Protein AF-W9YZW8-F1 (afdb_monomer)

Structure (mmCIF, N/CA/C/O backbone):
data_AF-W9YZW8-F1
#
_entry.id   AF-W9YZW8-F1
#
loop_
_atom_site.group_PDB
_atom_site.id
_atom_site.type_symbol
_atom_site.label_atom_id
_atom_site.label_alt_id
_atom_site.label_comp_id
_atom_site.label_asym_id
_atom_site.label_entity_id
_atom_site.label_seq_id
_atom_site.pdbx_PDB_ins_code
_atom_site.Cartn_x
_atom_site.Cartn_y
_atom_site.Cartn_z
_atom_site.occupancy
_atom_site.B_iso_or_equiv
_atom_site.auth_seq_id
_atom_site.auth_comp_id
_atom_site.auth_asym_id
_atom_site.auth_atom_id
_atom_site.pdbx_PDB_model_num
ATOM 1 N N . MET A 1 1 ? 5.882 -28.657 42.842 1.00 44.97 1 MET A N 1
ATOM 2 C CA . MET A 1 1 ? 5.055 -27.786 41.984 1.00 44.97 1 MET A CA 1
ATOM 3 C C . MET A 1 1 ? 4.945 -26.444 42.676 1.00 44.97 1 MET A C 1
ATOM 5 O O . MET A 1 1 ? 4.352 -26.379 43.743 1.00 44.97 1 MET A O 1
ATOM 9 N N . THR A 1 2 ? 5.587 -25.412 42.146 1.00 52.94 2 THR A N 1
ATOM 10 C CA . THR A 1 2 ? 5.406 -24.034 42.610 1.00 52.94 2 THR A CA 1
ATOM 11 C C . THR A 1 2 ? 4.140 -23.505 41.950 1.00 52.94 2 THR A C 1
ATOM 13 O O . THR A 1 2 ? 4.066 -23.429 40.727 1.00 52.94 2 THR A O 1
ATOM 16 N N . LYS A 1 3 ? 3.106 -23.245 42.749 1.00 60.94 3 LYS A N 1
ATOM 17 C CA . LYS A 1 3 ? 1.848 -22.669 42.274 1.00 60.94 3 LYS A CA 1
ATOM 18 C C . LYS A 1 3 ? 2.036 -21.155 42.214 1.00 60.94 3 LYS A C 1
ATOM 20 O O . LYS A 1 3 ? 2.291 -20.540 43.244 1.00 60.94 3 LYS A O 1
ATOM 25 N N . SER A 1 4 ? 1.946 -20.579 41.023 1.00 63.50 4 SER A N 1
ATOM 26 C CA . SER A 1 4 ? 1.883 -19.128 40.842 1.00 63.50 4 SER A CA 1
ATOM 27 C C . SER A 1 4 ? 0.425 -18.747 40.627 1.00 63.50 4 SER A C 1
ATOM 29 O O . SER A 1 4 ? -0.224 -19.272 39.725 1.00 63.50 4 SER A O 1
ATOM 31 N N . GLU A 1 5 ? -0.099 -17.876 41.483 1.00 75.12 5 GLU A N 1
ATOM 32 C CA . GLU A 1 5 ? -1.472 -17.381 41.408 1.00 75.12 5 GLU A CA 1
ATOM 33 C C . GLU A 1 5 ? -1.459 -15.913 40.980 1.00 75.12 5 GLU A C 1
ATOM 35 O O . GLU A 1 5 ? -0.705 -15.108 41.523 1.00 75.12 5 GLU A O 1
ATOM 40 N N . MET A 1 6 ? -2.297 -15.570 40.001 1.00 70.31 6 MET A N 1
ATOM 41 C CA . MET A 1 6 ? -2.543 -14.196 39.573 1.00 70.31 6 MET A CA 1
ATOM 42 C C . MET A 1 6 ? -4.003 -13.867 39.872 1.00 70.31 6 MET A C 1
ATOM 44 O O . MET A 1 6 ? -4.902 -14.571 39.411 1.00 70.31 6 MET A O 1
ATOM 48 N N . LYS A 1 7 ? -4.232 -12.804 40.646 1.00 77.31 7 LYS A N 1
ATOM 49 C CA . LYS A 1 7 ? -5.567 -12.300 40.975 1.00 77.31 7 LYS A CA 1
ATOM 50 C C . LYS A 1 7 ? -5.808 -11.004 40.210 1.00 77.31 7 LYS A C 1
ATOM 52 O O . LYS A 1 7 ? -4.957 -10.121 40.225 1.00 77.31 7 LYS A O 1
ATOM 57 N N . ILE A 1 8 ? -6.963 -10.906 39.562 1.00 73.06 8 ILE A N 1
ATOM 58 C CA . ILE A 1 8 ? -7.381 -9.731 38.798 1.00 73.06 8 ILE A CA 1
ATOM 59 C C . ILE A 1 8 ? -8.749 -9.308 39.318 1.00 73.06 8 ILE A C 1
ATOM 61 O O . ILE A 1 8 ? -9.633 -10.146 39.491 1.00 73.06 8 ILE A O 1
ATOM 65 N N . GLU A 1 9 ? -8.902 -8.017 39.585 1.00 78.00 9 GLU A N 1
ATOM 66 C CA . GLU A 1 9 ? -10.137 -7.406 40.060 1.00 78.00 9 GLU A CA 1
ATOM 67 C C . GLU A 1 9 ? -10.531 -6.295 39.086 1.00 78.00 9 GLU A C 1
ATOM 69 O O . GLU A 1 9 ? -9.707 -5.447 38.745 1.00 78.00 9 GLU A O 1
ATOM 74 N N . ILE A 1 10 ? -11.769 -6.340 38.595 1.00 72.75 10 ILE A N 1
ATOM 75 C CA . ILE A 1 10 ? -12.301 -5.370 37.636 1.00 72.75 10 ILE A CA 1
ATOM 76 C C . ILE A 1 10 ? -13.437 -4.628 38.330 1.00 72.75 10 ILE A C 1
ATOM 78 O O . ILE A 1 10 ? -14.458 -5.228 38.666 1.00 72.75 10 ILE A O 1
ATOM 82 N N . VAL A 1 11 ? -13.252 -3.327 38.540 1.00 75.94 11 VAL A N 1
ATOM 83 C CA . VAL A 1 11 ? -14.289 -2.438 39.073 1.00 75.94 11 VAL A CA 1
ATOM 84 C C . VAL A 1 11 ? -15.051 -1.841 37.894 1.00 75.94 11 VAL A C 1
ATOM 86 O O . VAL A 1 11 ? -14.442 -1.329 36.957 1.00 75.94 11 VAL A O 1
ATOM 89 N N . GLN A 1 12 ? -16.379 -1.940 37.921 1.00 69.81 12 GLN A N 1
ATOM 90 C CA . GLN A 1 12 ? -17.261 -1.358 36.911 1.00 69.81 12 GLN A CA 1
ATOM 91 C C . GLN A 1 12 ? -18.173 -0.327 37.569 1.00 69.81 12 GLN A C 1
ATOM 93 O O . GLN A 1 12 ? -18.863 -0.649 38.536 1.00 69.81 12 GLN A O 1
ATOM 98 N N . ASP A 1 13 ? -18.207 0.883 37.017 1.00 68.38 13 ASP A N 1
ATOM 99 C CA . ASP A 1 13 ? -19.156 1.917 37.424 1.00 68.38 13 ASP A CA 1
ATOM 100 C C . ASP A 1 13 ? -20.495 1.708 36.691 1.00 68.38 13 ASP A C 1
ATOM 102 O O . ASP A 1 13 ? -20.546 1.725 35.460 1.00 68.38 13 ASP A O 1
ATOM 106 N N . GLY A 1 14 ? -21.595 1.509 37.431 1.00 64.19 14 GLY A N 1
ATOM 107 C CA . GLY A 1 14 ? -22.962 1.434 36.882 1.00 64.19 14 GLY A CA 1
ATOM 108 C C . GLY A 1 14 ? -23.752 0.149 37.191 1.00 64.19 14 GLY A C 1
ATOM 109 O O . GLY A 1 14 ? -23.320 -0.708 37.953 1.00 64.19 14 GLY A O 1
ATOM 110 N N . VAL A 1 15 ? -24.960 0.043 36.612 1.00 57.47 15 VAL A N 1
ATOM 111 C CA . VAL A 1 15 ? -25.999 -0.974 36.927 1.00 57.47 15 VAL A CA 1
ATOM 112 C C . VAL A 1 15 ? -25.828 -2.295 36.150 1.00 57.47 15 VAL A C 1
ATOM 114 O O . VAL A 1 15 ? -26.479 -3.291 36.459 1.00 57.47 15 VAL A O 1
ATOM 117 N N . ALA A 1 16 ? -24.944 -2.351 35.152 1.00 59.75 16 ALA A N 1
ATOM 118 C CA . ALA A 1 16 ? -24.756 -3.549 34.337 1.00 59.75 16 ALA A CA 1
ATOM 119 C C . ALA A 1 16 ? -23.503 -4.325 34.767 1.00 59.75 16 ALA A C 1
ATOM 121 O O . ALA A 1 16 ? -22.381 -3.909 34.490 1.00 59.75 16 ALA A O 1
ATOM 122 N N . HIS A 1 17 ? -23.705 -5.489 35.392 1.00 64.50 17 HIS A N 1
ATOM 123 C CA . HIS A 1 17 ? -22.665 -6.498 35.607 1.00 64.50 17 HIS A CA 1
ATOM 124 C C . HIS A 1 17 ? -22.260 -7.111 34.262 1.00 64.50 17 HIS A C 1
ATOM 126 O O . HIS A 1 17 ? -22.741 -8.177 33.870 1.00 64.50 17 HIS A O 1
ATOM 132 N N . ALA A 1 18 ? -21.428 -6.406 33.502 1.00 70.62 18 ALA A N 1
ATOM 133 C CA . ALA A 1 18 ? -21.016 -6.880 32.196 1.00 70.62 18 ALA A CA 1
ATOM 134 C C . ALA A 1 18 ? -20.028 -8.041 32.375 1.00 70.62 18 ALA A C 1
ATOM 136 O O . ALA A 1 18 ? -19.022 -7.924 33.076 1.00 70.62 18 ALA A O 1
ATOM 137 N N . LYS A 1 19 ? -20.338 -9.191 31.771 1.00 73.44 19 LYS A N 1
ATOM 138 C CA . LYS A 1 19 ? -19.534 -10.406 31.913 1.00 73.44 19 LYS A CA 1
ATOM 139 C C . LYS A 1 19 ? -18.281 -10.299 31.046 1.00 73.44 19 LYS A C 1
ATOM 141 O O . LYS A 1 19 ? -18.372 -10.374 29.825 1.00 73.44 19 LYS A O 1
ATOM 146 N N . TRP A 1 20 ? -17.127 -10.148 31.686 1.00 77.88 20 TRP A N 1
ATOM 147 C CA . TRP A 1 20 ? -15.826 -10.209 31.023 1.00 77.88 20 TRP A CA 1
ATOM 148 C C . TRP A 1 20 ? -15.462 -11.651 30.674 1.00 77.88 20 TRP A C 1
ATOM 150 O O . TRP A 1 20 ? -15.689 -12.570 31.469 1.00 77.88 20 TRP A O 1
ATOM 160 N N . GLY A 1 21 ? -14.885 -11.842 29.490 1.00 79.88 21 GLY A N 1
ATOM 161 C CA . GLY A 1 21 ? -14.238 -13.089 29.101 1.00 79.88 21 GLY A CA 1
ATOM 162 C C . GLY A 1 21 ? -12.786 -13.096 29.572 1.00 79.88 21 GLY A C 1
ATOM 163 O O . GLY A 1 21 ? -12.078 -12.101 29.428 1.00 79.88 21 GLY A O 1
ATOM 164 N N . MET A 1 22 ? -12.332 -14.214 30.136 1.00 82.56 22 MET A N 1
ATOM 165 C CA . MET A 1 22 ? -10.926 -14.420 30.482 1.00 82.56 22 MET A CA 1
ATOM 166 C C . MET A 1 22 ? -10.500 -15.795 29.984 1.00 82.56 22 MET A C 1
ATOM 168 O O . MET A 1 22 ? -11.009 -16.815 30.454 1.00 82.56 22 MET A O 1
ATOM 172 N N . THR A 1 23 ? -9.554 -15.815 29.051 1.00 85.12 23 THR A N 1
ATOM 173 C CA . THR A 1 23 ? -9.086 -17.047 28.411 1.00 85.12 23 THR A CA 1
ATOM 174 C C . THR A 1 23 ? -7.575 -17.157 28.556 1.00 85.12 23 THR A C 1
ATOM 176 O O . THR A 1 23 ? -6.842 -16.193 28.347 1.00 85.12 23 THR A O 1
ATOM 179 N N . GLN A 1 24 ? -7.091 -18.340 28.935 1.00 85.94 24 GLN A N 1
ATOM 180 C CA . GLN A 1 24 ? -5.657 -18.618 28.984 1.00 85.94 24 GLN A CA 1
ATOM 181 C C . GLN A 1 24 ? -5.118 -18.798 27.564 1.00 85.94 24 GLN A C 1
ATOM 183 O O . GLN A 1 24 ? -5.608 -19.645 26.815 1.00 85.94 24 GLN A O 1
ATOM 188 N N . GLU A 1 25 ? -4.096 -18.026 27.204 1.00 87.50 25 GLU A N 1
ATOM 189 C CA . GLU A 1 25 ? -3.454 -18.122 25.898 1.00 87.50 25 GLU A CA 1
ATOM 190 C C . GLU A 1 25 ? -2.235 -19.045 25.990 1.00 87.50 25 GLU A C 1
ATOM 192 O O . GLU A 1 25 ? -1.274 -18.793 26.724 1.00 87.50 25 GLU A O 1
ATOM 197 N N . TYR A 1 26 ? -2.276 -20.131 25.222 1.00 87.31 26 TYR A N 1
ATOM 198 C CA . TYR A 1 26 ? -1.182 -21.086 25.125 1.00 87.31 26 TYR A CA 1
ATOM 199 C C . TYR A 1 26 ? -0.522 -20.993 23.754 1.00 87.31 26 TYR A C 1
ATOM 201 O O . TYR A 1 26 ? -1.206 -21.127 22.740 1.00 87.31 26 TYR A O 1
ATOM 209 N N . LYS A 1 27 ? 0.807 -20.853 23.716 1.00 85.94 27 LYS A N 1
ATOM 210 C CA . LYS A 1 27 ? 1.586 -20.878 22.468 1.00 85.94 27 LYS A CA 1
ATOM 211 C C . LYS A 1 27 ? 2.608 -22.002 22.487 1.00 85.94 27 LYS A C 1
ATOM 213 O O . LYS A 1 27 ? 3.109 -22.382 23.544 1.00 85.94 27 LYS A O 1
ATOM 218 N N . GLN A 1 28 ? 2.895 -22.529 21.300 1.00 86.44 28 GLN A N 1
ATOM 219 C CA . GLN A 1 28 ? 4.047 -23.395 21.077 1.00 86.44 28 GLN A CA 1
ATOM 220 C C . GLN A 1 28 ? 5.287 -22.507 21.034 1.00 86.44 28 GLN A C 1
ATOM 222 O O . GLN A 1 28 ? 5.380 -21.627 20.180 1.00 86.44 28 GLN A O 1
ATOM 227 N N . VAL A 1 29 ? 6.208 -22.704 21.971 1.00 82.62 29 VAL A N 1
ATOM 228 C CA . VAL A 1 29 ? 7.455 -21.938 22.054 1.00 82.62 29 VAL A CA 1
ATOM 229 C C . VAL A 1 29 ? 8.665 -22.868 21.974 1.00 82.62 29 VAL A C 1
ATOM 231 O O . VAL A 1 29 ? 8.554 -24.024 22.386 1.00 82.62 29 VAL A O 1
ATOM 234 N N . PRO A 1 30 ? 9.818 -22.403 21.455 1.00 79.75 30 PRO A N 1
ATOM 235 C CA . PRO A 1 30 ? 11.000 -23.245 21.307 1.00 79.75 30 PRO A CA 1
ATOM 236 C C . PRO A 1 30 ? 11.494 -23.801 22.644 1.00 79.75 30 PRO A C 1
ATOM 238 O O . PRO A 1 30 ? 11.776 -23.047 23.581 1.00 79.75 30 PRO A O 1
ATOM 241 N N . THR A 1 31 ? 11.647 -25.121 22.716 1.00 75.56 31 THR A N 1
ATOM 242 C CA . THR A 1 31 ? 12.087 -25.837 23.923 1.00 75.56 31 THR A CA 1
ATOM 243 C C . THR A 1 31 ? 13.441 -25.335 24.410 1.00 75.56 31 THR A C 1
ATOM 245 O O . THR A 1 31 ? 13.595 -25.070 25.597 1.00 75.56 31 THR A O 1
ATOM 248 N N . GLY A 1 32 ? 14.394 -25.102 23.503 1.00 70.50 32 GLY A N 1
ATOM 249 C CA . GLY A 1 32 ? 15.745 -24.663 23.864 1.00 70.50 32 GLY A CA 1
ATOM 250 C C . GLY A 1 32 ? 15.821 -23.316 24.596 1.00 70.50 32 GLY A C 1
ATOM 251 O O . GLY A 1 32 ? 16.799 -23.064 25.289 1.00 70.50 32 GLY A O 1
ATOM 252 N N . LEU A 1 33 ? 14.796 -22.462 24.478 1.00 72.50 33 LEU A N 1
ATOM 253 C CA . LEU A 1 33 ? 14.747 -21.157 25.152 1.00 72.50 33 LEU A CA 1
ATOM 254 C C . LEU A 1 33 ? 13.864 -21.159 26.404 1.00 72.50 33 LEU A C 1
ATOM 256 O O . LEU A 1 33 ? 14.140 -20.429 27.352 1.00 72.50 33 LEU A O 1
ATOM 260 N N . TRP A 1 34 ? 12.788 -21.946 26.393 1.00 76.00 34 TRP A N 1
ATOM 261 C CA . TRP A 1 34 ? 11.717 -21.847 27.387 1.00 76.00 34 TRP A CA 1
ATOM 262 C C . TRP A 1 34 ? 11.578 -23.082 28.281 1.00 76.00 34 TRP A C 1
ATOM 264 O O . TRP A 1 34 ? 10.816 -23.056 29.251 1.00 76.00 34 TRP A O 1
ATOM 274 N N . ALA A 1 35 ? 12.287 -24.172 27.979 1.00 75.56 35 ALA A N 1
ATOM 275 C CA . ALA A 1 35 ? 12.308 -25.336 28.848 1.00 75.56 35 ALA A CA 1
ATOM 276 C C . ALA A 1 35 ? 12.982 -25.008 30.181 1.00 75.56 35 ALA A C 1
ATOM 278 O O . ALA A 1 35 ? 13.866 -24.157 30.298 1.00 75.56 35 ALA A O 1
ATOM 279 N N . LYS A 1 36 ? 12.569 -25.734 31.219 1.00 71.31 36 LYS A N 1
ATOM 280 C CA . LYS A 1 36 ? 13.214 -25.644 32.521 1.00 71.31 36 LYS A CA 1
ATOM 281 C C . LYS A 1 36 ? 14.658 -26.130 32.389 1.00 71.31 36 LYS A C 1
ATOM 283 O O . LYS A 1 36 ? 14.870 -27.323 32.191 1.00 71.31 36 LYS A O 1
ATOM 288 N N . CYS A 1 37 ? 15.617 -25.224 32.571 1.00 61.59 37 CYS A N 1
ATOM 289 C CA . CYS A 1 37 ? 17.033 -25.567 32.655 1.00 61.59 37 CYS A CA 1
ATOM 290 C C . CYS A 1 37 ? 17.232 -26.603 33.771 1.00 61.59 37 CYS A C 1
ATOM 292 O O . CYS A 1 37 ? 16.919 -26.337 34.941 1.00 61.59 37 CYS A O 1
ATOM 294 N N . LYS A 1 38 ? 17.664 -27.819 33.416 1.00 65.31 38 LYS A N 1
ATOM 295 C CA . LYS A 1 38 ? 17.941 -28.851 34.414 1.00 65.31 38 LYS A CA 1
ATOM 296 C C . LYS A 1 38 ? 19.324 -28.584 34.989 1.00 65.31 38 LYS A C 1
ATOM 298 O O . LYS A 1 38 ? 20.291 -28.431 34.261 1.00 65.31 38 LYS A O 1
ATOM 303 N N . SER A 1 39 ? 19.443 -28.602 36.312 1.00 58.44 39 SER A N 1
ATOM 304 C CA . SER A 1 39 ? 20.728 -28.415 37.002 1.00 58.44 39 SER A CA 1
ATOM 305 C C . SER A 1 39 ? 21.773 -29.495 36.681 1.00 58.44 39 SER A C 1
ATOM 307 O O . SER A 1 39 ? 22.937 -29.335 37.028 1.00 58.44 39 SER A O 1
ATOM 309 N N . SER A 1 40 ? 21.352 -30.610 36.077 1.00 59.50 40 SER A N 1
ATOM 310 C CA . SER A 1 40 ? 22.204 -31.706 35.609 1.00 59.50 40 SER A CA 1
ATOM 311 C C . SER A 1 40 ? 22.624 -31.582 34.140 1.00 59.50 40 SER A C 1
ATOM 313 O O . SER A 1 40 ? 23.417 -32.399 33.684 1.00 59.50 40 SER A O 1
ATOM 315 N N . GLU A 1 41 ? 22.064 -30.633 33.387 1.00 60.66 41 GLU A N 1
ATOM 316 C CA . GLU A 1 41 ? 22.439 -30.385 31.992 1.00 60.66 41 GLU A CA 1
ATOM 317 C C . GLU A 1 41 ? 23.639 -29.422 31.938 1.00 60.66 41 GLU A C 1
ATOM 319 O O . GLU A 1 41 ? 23.763 -28.542 32.799 1.00 60.66 41 GLU A O 1
ATOM 324 N N . PRO A 1 42 ? 24.562 -29.603 30.976 1.00 56.59 42 PRO A N 1
ATOM 325 C CA . PRO A 1 42 ? 25.726 -28.741 30.840 1.00 56.59 42 PRO A CA 1
ATOM 326 C C . PRO A 1 42 ? 25.275 -27.300 30.589 1.00 56.59 42 PRO A C 1
ATOM 328 O O . PRO A 1 42 ? 24.576 -27.009 29.621 1.00 56.59 42 PRO A O 1
ATOM 331 N N . ASP A 1 43 ? 25.679 -26.404 31.488 1.00 57.19 43 ASP A N 1
ATOM 332 C CA . ASP A 1 43 ? 25.468 -24.964 31.364 1.00 57.19 43 ASP A CA 1
ATOM 333 C C . ASP A 1 43 ? 25.956 -24.500 29.977 1.00 57.19 43 ASP A C 1
ATOM 335 O O . ASP A 1 43 ? 27.142 -24.675 29.675 1.00 57.19 43 ASP A O 1
ATOM 339 N N . PRO A 1 44 ? 25.090 -23.913 29.130 1.00 54.69 44 PRO A N 1
ATOM 340 C CA . PRO A 1 44 ? 25.460 -23.506 27.776 1.00 54.69 44 PRO A CA 1
ATOM 341 C C . PRO A 1 44 ? 26.558 -22.429 27.747 1.00 54.69 44 PRO A C 1
ATOM 343 O O . PRO A 1 44 ? 27.153 -22.194 26.698 1.00 54.69 44 PRO A O 1
ATOM 346 N N . THR A 1 45 ? 26.874 -21.797 28.885 1.00 55.94 45 THR A N 1
ATOM 347 C CA . THR A 1 45 ? 28.008 -20.868 29.027 1.00 55.94 45 THR A CA 1
ATOM 348 C C . THR A 1 45 ? 29.326 -21.553 29.405 1.00 55.94 45 THR A C 1
ATOM 350 O O . THR A 1 45 ? 30.396 -20.963 29.255 1.00 55.94 45 THR A O 1
ATOM 353 N N . LYS A 1 46 ? 29.291 -22.814 29.854 1.00 55.38 46 LYS A N 1
ATOM 354 C CA . LYS A 1 46 ? 30.470 -23.616 30.214 1.00 55.38 46 LYS A CA 1
ATOM 355 C C . LYS A 1 46 ? 30.868 -24.504 29.038 1.00 55.38 46 LYS A C 1
ATOM 357 O O . LYS A 1 46 ? 30.772 -25.726 29.084 1.00 55.38 46 LYS A O 1
ATOM 362 N N . SER A 1 47 ? 31.329 -23.868 27.967 1.00 51.75 47 SER A N 1
ATOM 363 C CA . SER A 1 47 ? 31.693 -24.480 26.683 1.00 51.75 47 SER A CA 1
ATOM 364 C C . SER A 1 47 ? 33.002 -25.291 26.694 1.00 51.75 47 SER A C 1
ATOM 366 O O . SER A 1 47 ? 33.786 -25.232 25.748 1.00 51.75 47 SER A O 1
ATOM 368 N N . SER A 1 48 ? 33.275 -26.088 27.730 1.00 52.91 48 SER A N 1
ATOM 369 C CA . SER A 1 48 ? 34.458 -26.962 27.721 1.00 52.91 48 SER A CA 1
ATOM 370 C C . SER A 1 48 ? 34.259 -28.254 26.917 1.00 52.91 48 SER A C 1
ATOM 372 O O . SER A 1 48 ? 35.248 -28.894 26.562 1.00 52.91 48 SER A O 1
ATOM 374 N N . GLN A 1 49 ? 33.022 -28.638 26.576 1.00 54.41 49 GLN A N 1
ATOM 375 C CA . GLN A 1 49 ? 32.734 -29.856 25.809 1.00 54.41 49 GLN A CA 1
ATOM 376 C C . GLN A 1 49 ? 31.557 -29.666 24.838 1.00 54.41 49 GLN A C 1
ATOM 378 O O . GLN A 1 49 ? 30.437 -30.040 25.147 1.00 54.41 49 GLN A O 1
ATOM 383 N N . ARG A 1 50 ? 31.870 -29.161 23.633 1.00 53.34 50 ARG A N 1
ATOM 384 C CA . ARG A 1 50 ? 31.022 -29.103 22.418 1.00 53.34 50 ARG A CA 1
ATOM 385 C C . ARG A 1 50 ? 29.783 -28.190 22.501 1.00 53.34 50 ARG A C 1
ATOM 387 O O . ARG A 1 50 ? 29.103 -28.090 23.509 1.00 53.34 50 ARG A O 1
ATOM 394 N N . ASN A 1 51 ? 29.506 -27.496 21.394 1.00 56.22 51 ASN A N 1
ATOM 395 C CA . ASN A 1 51 ? 28.250 -26.773 21.200 1.00 56.22 51 ASN A CA 1
ATOM 396 C C . ASN A 1 51 ? 27.097 -27.782 21.263 1.00 56.22 51 ASN A C 1
ATOM 398 O O . ASN A 1 51 ? 27.038 -28.671 20.418 1.00 56.22 51 ASN A O 1
ATOM 402 N N . ASN A 1 52 ? 26.165 -27.617 22.201 1.00 57.47 52 ASN A N 1
ATOM 403 C CA . ASN A 1 52 ? 24.969 -28.461 22.354 1.00 57.47 52 ASN A CA 1
ATOM 404 C C . ASN A 1 52 ? 23.913 -28.197 21.255 1.00 57.47 52 ASN A C 1
ATOM 406 O O . ASN A 1 52 ? 22.716 -28.264 21.508 1.00 57.47 52 ASN A O 1
ATOM 410 N N . ILE A 1 53 ? 24.353 -27.831 20.044 1.00 58.59 53 ILE A N 1
ATOM 411 C CA . ILE A 1 53 ? 23.494 -27.480 18.905 1.00 58.59 53 ILE A CA 1
ATOM 412 C C . ILE A 1 53 ? 22.610 -28.663 18.510 1.00 58.59 53 ILE A C 1
ATOM 414 O O . ILE A 1 53 ? 21.433 -28.452 18.246 1.00 58.59 53 ILE A O 1
ATOM 418 N N . ASP A 1 54 ? 23.146 -29.884 18.528 1.00 59.44 54 ASP A N 1
ATOM 419 C CA . ASP A 1 54 ? 22.391 -31.078 18.136 1.00 59.44 54 ASP A CA 1
ATOM 420 C C . ASP A 1 54 ? 21.241 -31.379 19.115 1.00 59.44 54 ASP A C 1
ATOM 422 O O . ASP A 1 54 ? 20.152 -31.734 18.678 1.00 59.44 54 ASP A O 1
ATOM 426 N N . ASP A 1 55 ? 21.436 -31.132 20.417 1.00 60.16 55 ASP A N 1
ATOM 427 C CA . ASP A 1 55 ? 20.390 -31.289 21.441 1.00 60.16 55 ASP A CA 1
ATOM 428 C C . ASP A 1 55 ? 19.391 -30.113 21.442 1.00 60.16 55 ASP A C 1
ATOM 430 O O . ASP A 1 55 ? 18.205 -30.294 21.720 1.00 60.16 55 ASP A O 1
ATOM 434 N N . LEU A 1 56 ? 19.844 -28.892 21.123 1.00 57.56 56 LEU A N 1
ATOM 435 C CA . LEU A 1 56 ? 18.983 -27.703 21.007 1.00 57.56 56 LEU A CA 1
ATOM 436 C C . LEU A 1 56 ? 18.102 -27.721 19.750 1.00 57.56 56 LEU A C 1
ATOM 438 O O . LEU A 1 56 ? 17.022 -27.126 19.761 1.00 57.56 56 LEU A O 1
ATOM 442 N N . LEU A 1 57 ? 18.577 -28.353 18.675 1.00 60.88 57 LEU A N 1
ATOM 443 C CA . LEU A 1 57 ? 17.908 -28.442 17.376 1.00 60.88 57 LEU A CA 1
ATOM 444 C C . LEU A 1 57 ? 17.285 -29.825 17.116 1.00 60.88 57 LEU A C 1
ATOM 446 O O . LEU A 1 57 ? 16.850 -30.085 15.992 1.00 60.88 57 LEU A O 1
ATOM 450 N N . ASP A 1 58 ? 17.208 -30.706 18.123 1.00 60.78 58 ASP A N 1
ATOM 451 C CA . ASP A 1 58 ? 16.532 -31.998 17.981 1.00 60.78 58 ASP A CA 1
ATOM 452 C C . ASP A 1 58 ? 15.022 -31.791 17.750 1.00 60.78 58 ASP A C 1
ATOM 454 O O . ASP A 1 58 ? 14.253 -31.357 18.619 1.00 60.78 58 ASP A O 1
ATOM 458 N N . ASN A 1 59 ? 14.592 -32.127 16.533 1.00 57.44 59 ASN A N 1
ATOM 459 C CA . ASN A 1 59 ? 13.222 -31.972 16.055 1.00 57.44 59 ASN A CA 1
ATOM 460 C C . ASN A 1 59 ? 12.206 -32.854 16.794 1.00 57.44 59 ASN A C 1
ATOM 462 O O . ASN A 1 59 ? 11.005 -32.605 16.682 1.00 57.44 59 ASN A O 1
ATOM 466 N N . ASN A 1 60 ? 12.644 -33.850 17.571 1.00 60.78 60 ASN A N 1
ATOM 467 C CA . ASN A 1 60 ? 11.731 -34.726 18.312 1.00 60.78 60 ASN A CA 1
ATOM 468 C C . ASN A 1 60 ? 11.018 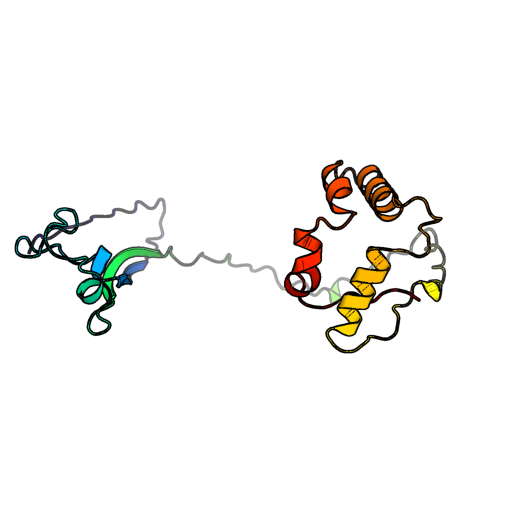-34.023 19.481 1.00 60.78 60 ASN A C 1
ATOM 470 O O . ASN A 1 60 ? 9.996 -34.512 19.965 1.00 60.78 60 ASN A O 1
ATOM 474 N N . SER A 1 61 ? 11.510 -32.857 19.916 1.00 58.66 61 SER A N 1
ATOM 475 C CA . SER A 1 61 ? 10.879 -32.040 20.961 1.00 58.66 61 SER A CA 1
ATOM 476 C C . SER A 1 61 ? 11.125 -30.541 20.767 1.00 58.66 61 SER A C 1
ATOM 478 O O . SER A 1 61 ? 11.382 -29.824 21.731 1.00 58.66 61 SER A O 1
ATOM 480 N N . ALA A 1 62 ? 11.053 -30.049 19.527 1.00 67.19 62 ALA A N 1
ATOM 481 C CA . ALA A 1 62 ? 11.423 -28.672 19.174 1.00 67.19 62 ALA A CA 1
ATOM 482 C C . ALA A 1 62 ? 10.571 -27.576 19.851 1.00 67.19 62 ALA A C 1
ATOM 484 O O . ALA A 1 62 ? 11.055 -26.461 20.062 1.00 67.19 62 ALA A O 1
ATOM 485 N N . SER A 1 63 ? 9.319 -27.871 20.222 1.00 75.25 63 SER A N 1
ATOM 486 C CA . SER A 1 63 ? 8.412 -26.896 20.841 1.00 75.25 63 SER A CA 1
ATOM 487 C C . SER A 1 63 ? 7.667 -27.437 22.059 1.00 75.25 63 SER A C 1
ATOM 489 O O . SER A 1 63 ? 7.204 -28.578 22.057 1.00 75.25 63 SER A O 1
ATOM 491 N N . LEU A 1 64 ? 7.462 -26.577 23.058 1.00 81.88 64 LEU A N 1
ATOM 492 C CA . LEU A 1 64 ? 6.628 -26.829 24.231 1.00 81.88 64 LEU A CA 1
ATOM 493 C C . LEU A 1 64 ? 5.426 -25.880 24.239 1.00 81.88 64 LEU A C 1
ATOM 495 O O . LEU A 1 64 ? 5.565 -24.680 24.003 1.00 81.88 64 LEU A O 1
ATOM 499 N N . LYS A 1 65 ? 4.244 -26.402 24.585 1.00 84.12 65 LYS A N 1
ATOM 500 C CA . LYS A 1 65 ? 3.041 -25.587 24.787 1.00 84.12 65 LYS A CA 1
ATOM 501 C C . LYS A 1 65 ? 3.072 -24.966 26.184 1.00 84.12 65 LYS A C 1
ATOM 503 O O . LYS A 1 65 ? 2.837 -25.666 27.168 1.00 84.12 65 LYS A O 1
ATOM 508 N N . LEU A 1 66 ? 3.325 -23.662 26.271 1.00 83.81 66 LEU A N 1
ATOM 509 C CA . LEU A 1 66 ? 3.335 -22.908 27.531 1.00 83.81 66 LEU A CA 1
ATOM 510 C C . LEU A 1 66 ? 2.196 -21.882 27.573 1.00 83.81 66 LEU A C 1
ATOM 512 O O . LEU A 1 66 ? 1.783 -21.363 26.534 1.00 83.81 66 LEU A O 1
ATOM 516 N N . MET A 1 67 ? 1.670 -21.615 28.776 1.00 84.94 67 MET A N 1
ATOM 517 C CA . MET A 1 67 ? 0.749 -20.496 29.011 1.00 84.94 67 MET A CA 1
ATOM 518 C C . MET A 1 67 ? 1.576 -19.213 28.950 1.00 84.94 67 MET A C 1
ATOM 520 O O . MET A 1 67 ? 2.422 -18.989 29.814 1.00 84.94 67 MET A O 1
ATOM 524 N N . MET A 1 68 ? 1.372 -18.425 27.896 1.00 84.06 68 MET A N 1
ATOM 525 C CA . MET A 1 68 ? 2.149 -17.209 27.633 1.00 84.06 68 MET A CA 1
ATOM 526 C C . MET A 1 68 ? 1.454 -15.954 28.149 1.00 84.06 68 MET A C 1
ATOM 528 O O . MET A 1 68 ? 2.090 -14.913 28.296 1.00 84.06 68 MET A O 1
ATOM 532 N N . GLY A 1 69 ? 0.158 -16.044 28.430 1.00 83.44 69 GLY A N 1
ATOM 533 C CA . GLY A 1 69 ? -0.604 -14.925 28.939 1.00 83.44 69 GLY A CA 1
ATOM 534 C C . GLY A 1 69 ? -2.074 -15.251 29.126 1.00 83.44 69 GLY A C 1
ATOM 535 O O . GLY A 1 69 ? -2.528 -16.393 29.015 1.00 83.44 69 GLY A O 1
ATOM 536 N N . VAL A 1 70 ? -2.822 -14.197 29.417 1.00 84.88 70 VAL A N 1
ATOM 537 C CA . VAL A 1 70 ? -4.272 -14.226 29.534 1.00 84.88 70 VAL A CA 1
ATOM 538 C C . VAL A 1 70 ? -4.830 -13.180 28.586 1.00 84.88 70 VAL A C 1
ATOM 540 O O . VAL A 1 70 ? -4.431 -12.019 28.649 1.00 84.88 70 VAL A O 1
ATOM 543 N N . LEU A 1 71 ? -5.776 -13.587 27.746 1.00 84.12 71 LEU A N 1
ATOM 544 C CA . LEU A 1 71 ? -6.570 -12.674 26.940 1.00 84.12 71 LEU A CA 1
ATOM 545 C C . LEU A 1 71 ? -7.806 -12.252 27.736 1.00 84.12 71 LEU A C 1
ATOM 547 O O . LEU A 1 71 ? -8.563 -13.103 28.214 1.00 84.12 71 LEU A O 1
ATOM 551 N N . MET A 1 72 ? -7.999 -10.941 27.873 1.00 82.25 72 MET A N 1
ATOM 552 C CA . MET A 1 72 ? -9.235 -10.368 28.394 1.00 82.25 72 MET A CA 1
ATOM 553 C C . MET A 1 72 ? -10.092 -9.870 27.248 1.00 82.25 72 MET A C 1
ATOM 555 O O . MET A 1 72 ? -9.656 -9.037 26.455 1.00 82.25 72 MET A O 1
ATOM 559 N N . GLU A 1 73 ? -11.323 -10.351 27.206 1.00 82.69 73 GLU A N 1
ATOM 560 C CA . GLU A 1 73 ? -12.318 -9.915 26.241 1.00 82.69 73 GLU A CA 1
ATOM 561 C C . GLU A 1 73 ? -13.350 -9.060 26.967 1.00 82.69 73 GLU A C 1
ATOM 563 O O . GLU A 1 73 ? -14.000 -9.500 27.925 1.00 82.69 73 GLU A O 1
ATOM 568 N N . GLY A 1 74 ? -13.458 -7.808 26.522 1.00 80.50 74 GLY A N 1
ATOM 569 C CA . GLY A 1 74 ? -14.486 -6.901 27.001 1.00 80.50 74 GLY A CA 1
ATOM 570 C C . GLY A 1 74 ? -15.882 -7.428 2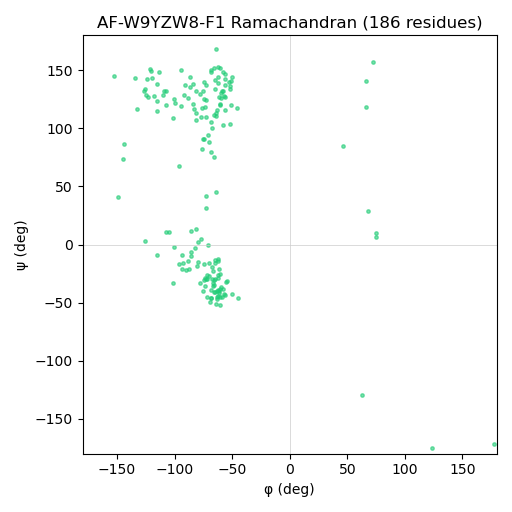6.658 1.00 80.50 74 GLY A C 1
ATOM 571 O O . GLY A 1 74 ? -16.047 -8.155 25.674 1.00 80.50 74 GLY A O 1
ATOM 572 N N . PRO A 1 75 ? -16.903 -7.071 27.450 1.00 75.50 75 PRO A N 1
ATOM 573 C CA . PRO A 1 75 ? -18.282 -7.375 27.094 1.00 75.50 75 PRO A CA 1
ATOM 574 C C . PRO A 1 75 ? -18.614 -6.787 25.709 1.00 75.50 75 PRO A C 1
ATOM 576 O O . PRO A 1 75 ? -18.105 -5.712 25.371 1.00 75.50 75 PRO A O 1
ATOM 579 N N . PRO A 1 76 ? -19.476 -7.444 24.910 1.00 72.31 76 PRO A N 1
ATOM 580 C CA . PRO A 1 76 ? -19.941 -6.882 23.650 1.00 72.31 76 PRO A CA 1
ATOM 581 C C . PRO A 1 76 ? -20.495 -5.473 23.865 1.00 72.31 76 PRO A C 1
ATOM 583 O O . PRO A 1 76 ? -21.235 -5.235 24.825 1.00 72.31 76 PRO A O 1
ATOM 586 N N . ALA A 1 77 ? -20.139 -4.543 22.979 1.00 69.88 77 ALA A N 1
ATOM 587 C CA . ALA A 1 77 ? -20.689 -3.198 23.030 1.00 69.88 77 ALA A CA 1
ATOM 588 C C . ALA A 1 77 ? -22.216 -3.275 22.924 1.00 69.88 77 ALA A C 1
ATOM 590 O O . ALA A 1 77 ? -22.753 -3.962 22.051 1.00 69.88 77 ALA A O 1
ATOM 591 N N . ILE A 1 78 ? -22.914 -2.561 23.805 1.00 66.94 78 ILE A N 1
ATOM 592 C CA . ILE A 1 78 ? -24.347 -2.341 23.648 1.00 66.94 78 ILE A CA 1
ATOM 593 C C . ILE A 1 78 ? -24.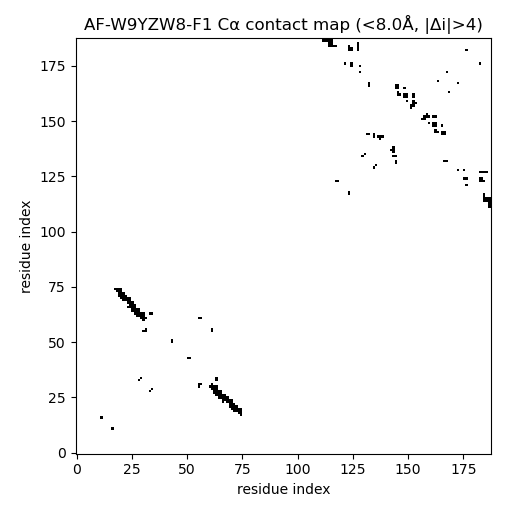482 -1.444 22.421 1.00 66.94 78 ILE A C 1
ATOM 595 O O . ILE A 1 78 ? -24.212 -0.245 22.492 1.00 66.94 78 ILE A O 1
ATOM 599 N N . MET A 1 79 ? -24.814 -2.036 21.273 1.00 62.06 79 MET A N 1
ATOM 600 C CA . MET A 1 79 ? -25.199 -1.249 20.109 1.00 62.06 79 MET A CA 1
ATOM 601 C C . MET A 1 79 ? -26.413 -0.418 20.514 1.00 62.06 79 MET A C 1
ATOM 603 O O . MET A 1 79 ? -27.334 -0.940 21.146 1.00 62.06 79 MET A O 1
ATOM 607 N N . SER A 1 80 ? -26.388 0.879 20.210 1.00 65.31 80 SER A N 1
ATOM 608 C CA . SER A 1 80 ? -27.542 1.742 20.439 1.00 65.31 80 SER A CA 1
ATOM 609 C C . SER A 1 80 ? -28.778 1.099 19.820 1.00 65.31 80 SER A C 1
ATOM 611 O O . SER A 1 80 ? -28.693 0.565 18.711 1.00 65.31 80 SER A O 1
ATOM 613 N N . GLU A 1 81 ? -29.922 1.184 20.499 1.00 63.22 81 GLU A N 1
ATOM 614 C CA . GLU A 1 81 ? -31.224 0.963 19.870 1.00 63.22 81 GLU A CA 1
ATOM 615 C C . GLU A 1 81 ? -31.445 2.081 18.847 1.00 63.22 81 GLU A C 1
ATOM 617 O O . GLU A 1 81 ? -32.152 3.059 19.099 1.00 63.22 81 GLU A O 1
ATOM 622 N N . ASP A 1 82 ? -30.755 1.994 17.711 1.00 56.03 82 ASP A N 1
ATOM 623 C CA . ASP A 1 82 ? -30.928 2.929 16.620 1.00 56.03 82 ASP A CA 1
ATOM 624 C C . ASP A 1 82 ? -32.304 2.667 16.004 1.00 56.03 82 ASP A C 1
ATOM 626 O O . ASP A 1 82 ? -32.504 1.826 15.130 1.00 56.03 82 ASP A O 1
ATOM 630 N N . THR A 1 83 ? -33.295 3.348 16.569 1.00 60.75 83 THR A N 1
ATOM 631 C CA . THR A 1 83 ? -34.681 3.373 16.101 1.00 60.75 83 THR A CA 1
ATOM 632 C C . THR A 1 83 ? -34.857 4.330 14.925 1.00 60.75 83 THR A C 1
ATOM 634 O O . THR A 1 83 ? -35.981 4.487 14.430 1.00 60.75 83 THR A O 1
ATOM 637 N N . LEU A 1 84 ? -33.780 4.973 14.450 1.00 64.44 84 LEU A N 1
ATOM 638 C CA . LEU A 1 84 ? -33.837 5.783 13.246 1.00 64.44 84 LE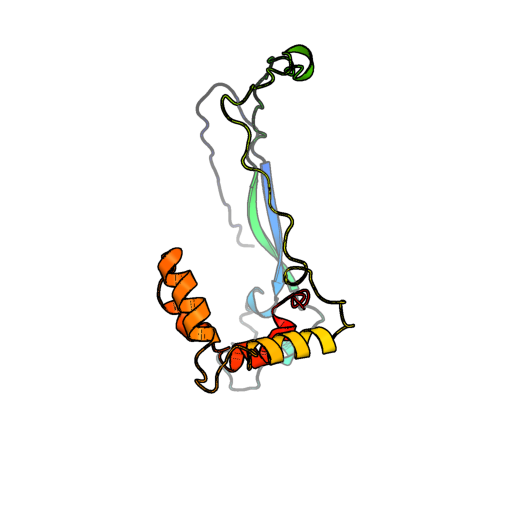U A CA 1
ATOM 639 C C . LEU A 1 84 ? -34.168 4.855 12.079 1.00 64.44 84 LEU A C 1
ATOM 641 O O . LEU A 1 84 ? -33.391 3.998 11.664 1.00 64.44 84 LEU A O 1
ATOM 645 N N . LYS A 1 85 ? -35.383 5.015 11.550 1.00 63.88 85 LYS A N 1
ATOM 646 C CA . LYS A 1 85 ? -35.802 4.334 10.328 1.00 63.88 85 LYS A CA 1
ATOM 647 C C . LYS A 1 85 ? -34.756 4.598 9.251 1.00 63.88 85 LYS A C 1
ATOM 649 O O . LYS A 1 85 ? -34.376 5.749 9.046 1.00 63.88 85 LYS A O 1
ATOM 654 N N . ALA A 1 86 ? -34.357 3.545 8.539 1.00 62.62 86 ALA A N 1
ATOM 655 C CA . ALA A 1 86 ? -33.519 3.665 7.355 1.00 62.62 86 ALA A CA 1
ATOM 656 C C . ALA A 1 86 ? -34.070 4.784 6.458 1.00 62.62 86 ALA A C 1
ATOM 658 O O . ALA A 1 86 ? -35.222 4.731 6.013 1.00 62.62 86 ALA A O 1
ATOM 659 N N . PHE A 1 87 ? -33.273 5.831 6.252 1.00 56.41 87 PHE A N 1
ATOM 660 C CA . PHE A 1 87 ? -33.657 6.937 5.391 1.00 56.41 87 PHE A CA 1
ATOM 661 C C . PHE A 1 87 ? -33.819 6.389 3.973 1.00 56.41 87 PHE A C 1
ATOM 663 O O . PHE A 1 87 ? -32.864 5.903 3.368 1.00 56.41 87 PHE A O 1
ATOM 670 N N . ASN A 1 88 ? -35.041 6.432 3.438 1.00 59.44 88 ASN A N 1
ATOM 671 C CA . ASN A 1 88 ? -35.281 6.073 2.049 1.00 59.44 88 ASN A CA 1
ATOM 672 C C . ASN A 1 88 ? -34.778 7.222 1.169 1.00 59.44 88 ASN A C 1
ATOM 674 O O . ASN A 1 88 ? -35.505 8.176 0.896 1.00 59.44 88 ASN A O 1
ATOM 678 N N . ILE A 1 89 ? -33.510 7.129 0.771 1.00 59.00 89 ILE A N 1
ATOM 679 C CA . ILE A 1 89 ? -32.781 8.132 -0.017 1.00 59.00 89 ILE A CA 1
ATOM 680 C C . ILE A 1 89 ? -33.544 8.470 -1.313 1.00 59.00 89 ILE A C 1
ATOM 682 O O . ILE A 1 89 ? -33.556 9.616 -1.751 1.00 59.00 89 ILE A O 1
ATOM 686 N N . LEU A 1 90 ? -34.273 7.495 -1.873 1.00 60.66 90 LEU A N 1
ATOM 687 C CA . LEU A 1 90 ? -35.090 7.664 -3.079 1.00 60.66 90 LEU A CA 1
ATOM 688 C C . LEU A 1 90 ? -36.357 8.503 -2.833 1.00 60.66 90 LEU A C 1
ATOM 690 O O . LEU A 1 90 ? -36.829 9.187 -3.737 1.00 60.66 90 LEU A O 1
ATOM 694 N N . ALA A 1 91 ? -36.912 8.477 -1.616 1.00 57.66 91 ALA A N 1
ATOM 695 C CA . ALA A 1 91 ? -38.118 9.230 -1.265 1.00 57.66 91 ALA A CA 1
ATOM 696 C C . ALA A 1 91 ? -37.832 10.709 -0.962 1.00 57.66 91 ALA A C 1
ATOM 698 O O . ALA A 1 91 ? -38.746 11.530 -0.999 1.00 57.66 91 ALA A O 1
ATOM 699 N N . GLN A 1 92 ? -36.575 11.063 -0.675 1.00 56.25 92 GLN A N 1
ATOM 700 C CA . GLN A 1 92 ? -36.195 12.429 -0.314 1.00 56.25 92 GLN A CA 1
ATOM 701 C C . GLN A 1 92 ? -35.897 13.331 -1.519 1.00 56.25 92 GLN A C 1
ATOM 703 O O . GLN A 1 92 ? -35.437 14.453 -1.322 1.00 56.25 92 GLN A O 1
ATOM 708 N N . GLY A 1 93 ? -36.237 12.869 -2.729 1.00 53.75 93 GLY A N 1
ATOM 709 C CA . GLY A 1 93 ? -36.220 13.636 -3.968 1.00 53.75 93 GLY A CA 1
ATOM 710 C C . GLY A 1 93 ? -34.810 14.043 -4.377 1.00 53.75 93 GLY A C 1
ATOM 711 O O . GLY A 1 93 ? -34.148 14.815 -3.687 1.00 53.75 93 GLY A O 1
ATOM 712 N N . GLU A 1 94 ? -34.354 13.585 -5.540 1.00 57.75 94 GLU A N 1
ATOM 713 C CA . GLU A 1 94 ? -33.186 14.184 -6.182 1.00 57.75 94 GLU A CA 1
ATOM 714 C C . GLU A 1 94 ? -33.389 15.701 -6.281 1.00 57.75 94 GLU A C 1
ATOM 716 O O . GLU A 1 94 ? -34.135 16.217 -7.117 1.00 57.75 94 GLU A O 1
ATOM 721 N N . ARG A 1 95 ? -32.719 16.452 -5.407 1.00 56.72 95 ARG A N 1
ATOM 722 C CA . ARG A 1 95 ? -32.530 17.879 -5.619 1.00 56.72 95 ARG A CA 1
ATOM 723 C C . ARG A 1 95 ? -31.473 18.004 -6.698 1.00 56.72 95 ARG A C 1
ATOM 725 O O . ARG A 1 95 ? -30.285 18.049 -6.400 1.00 56.72 95 ARG A O 1
ATOM 732 N N . VAL A 1 96 ? -31.918 18.058 -7.950 1.00 63.97 96 VAL A N 1
ATOM 733 C CA . VAL A 1 96 ? -31.059 18.408 -9.081 1.00 63.97 96 VAL A CA 1
ATOM 734 C C . VAL A 1 96 ? -30.476 19.792 -8.804 1.00 63.97 96 VAL A C 1
ATOM 736 O O . VAL A 1 96 ? -31.158 20.815 -8.922 1.00 63.97 96 VAL A 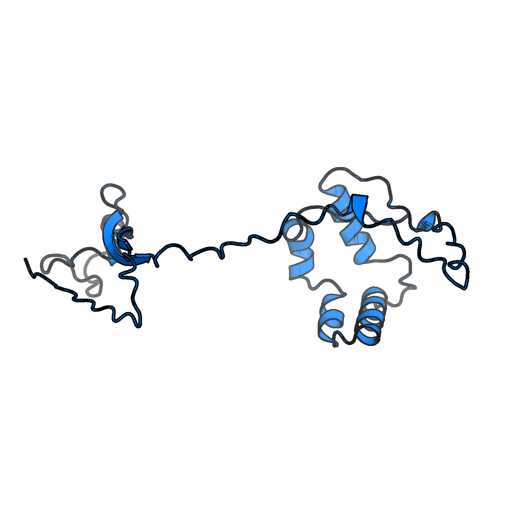O 1
ATOM 739 N N . LEU A 1 97 ? -29.213 19.824 -8.386 1.00 64.88 97 LEU A N 1
ATOM 740 C CA . LEU A 1 97 ? -28.458 21.054 -8.217 1.00 64.88 97 LEU A CA 1
ATOM 741 C C . LEU A 1 97 ? -28.174 21.607 -9.613 1.00 64.88 97 LEU A C 1
ATOM 743 O O . LEU A 1 97 ? -27.226 21.205 -10.282 1.00 64.88 97 LEU A O 1
ATOM 747 N N . LYS A 1 98 ? -29.031 22.515 -10.086 1.00 67.56 98 LYS A N 1
ATOM 748 C CA . LYS A 1 98 ? -28.788 23.234 -11.339 1.00 67.56 98 LYS A CA 1
ATOM 749 C C . LYS A 1 98 ? -27.600 24.167 -11.132 1.00 67.56 98 LYS A C 1
ATOM 751 O O . LYS A 1 98 ? -27.719 25.190 -10.456 1.00 67.56 98 LYS A O 1
ATOM 756 N N . ALA A 1 99 ? -26.451 23.803 -11.691 1.00 69.31 99 ALA A N 1
ATOM 757 C CA . ALA A 1 99 ? -25.278 24.658 -11.677 1.00 69.31 99 ALA A CA 1
ATOM 758 C C . ALA A 1 99 ? -25.600 25.988 -12.385 1.00 69.31 99 ALA A C 1
ATOM 760 O O . ALA A 1 99 ? -26.156 26.009 -13.482 1.00 69.31 99 ALA A O 1
ATOM 761 N N . LYS A 1 100 ? -25.273 27.119 -11.744 1.00 76.31 100 LYS A N 1
ATOM 762 C CA . LYS A 1 100 ? -25.506 28.471 -12.294 1.00 76.31 100 LYS A CA 1
ATOM 763 C C . LYS A 1 100 ? -24.648 28.756 -13.534 1.00 76.31 100 LYS A C 1
ATOM 765 O O . LYS A 1 100 ? -24.974 29.636 -14.324 1.00 76.31 100 LYS A O 1
ATOM 770 N N . LYS A 1 101 ? -23.543 28.028 -13.675 1.00 78.69 101 LYS A N 1
ATOM 771 C CA . LYS A 1 101 ? -22.674 28.011 -14.847 1.00 78.69 101 LYS A CA 1
ATOM 772 C C . LYS A 1 101 ? -22.562 26.561 -15.317 1.00 78.69 101 LYS A C 1
ATOM 774 O O . LYS A 1 101 ? -22.523 25.685 -14.450 1.00 78.69 101 LYS A O 1
ATOM 779 N N . PRO A 1 102 ? -22.519 26.304 -16.632 1.00 78.94 102 PRO A N 1
ATOM 780 C CA . PRO A 1 102 ? -22.178 24.977 -17.120 1.00 78.94 102 PRO A CA 1
ATOM 781 C C . PRO A 1 102 ? -20.797 24.589 -16.580 1.00 78.94 102 PRO A C 1
ATOM 783 O O . PRO A 1 102 ? -19.948 25.460 -16.356 1.00 78.94 102 PRO A O 1
ATOM 786 N N . PHE A 1 103 ? -20.588 23.294 -16.343 1.00 76.06 103 PHE A N 1
ATOM 787 C CA . PHE A 1 103 ? -19.227 22.796 -16.182 1.00 76.06 103 PHE A CA 1
ATOM 788 C C . PHE A 1 103 ? -18.432 23.169 -17.441 1.00 76.06 103 PHE A C 1
ATOM 790 O O . PHE A 1 103 ? -19.017 23.172 -18.528 1.00 76.06 103 PHE A O 1
ATOM 797 N N . PRO A 1 104 ? -17.146 23.534 -17.308 1.00 83.25 104 PRO A N 1
ATOM 798 C CA . PRO A 1 104 ? -16.297 23.692 -18.478 1.00 83.25 104 PRO A CA 1
ATOM 799 C C . PRO A 1 104 ? -16.374 22.417 -19.321 1.00 83.25 104 PRO A C 1
ATOM 801 O O . PRO A 1 104 ? -16.456 21.314 -18.771 1.00 83.25 104 PRO A O 1
ATOM 804 N N . GLU A 1 105 ? -16.416 22.585 -20.643 1.00 81.94 105 GLU A N 1
ATOM 805 C CA . GLU A 1 105 ? -16.347 21.446 -21.551 1.00 81.94 105 GLU A CA 1
ATOM 806 C C . GLU A 1 105 ? -15.056 20.688 -21.251 1.00 81.94 105 GLU A C 1
ATOM 808 O O . GLU A 1 105 ? -13.985 21.279 -21.114 1.00 81.94 105 GLU A O 1
ATOM 813 N N . THR A 1 106 ? -15.193 19.383 -21.040 1.00 78.38 106 THR A N 1
ATOM 814 C CA . THR A 1 106 ? -14.035 18.522 -20.848 1.00 78.38 106 THR A CA 1
ATOM 815 C C . THR A 1 106 ? -13.391 18.352 -22.208 1.00 78.38 106 THR A C 1
ATOM 817 O O . THR A 1 106 ? -14.020 17.862 -23.146 1.00 78.38 106 THR A O 1
ATOM 820 N N . GLU A 1 107 ? -12.148 18.800 -22.327 1.00 82.31 107 GLU A N 1
ATOM 821 C CA . GLU A 1 107 ? -11.332 18.451 -23.479 1.00 82.31 107 GLU A CA 1
ATOM 822 C C . GLU A 1 107 ? -11.154 16.930 -23.483 1.00 82.31 107 GLU A C 1
ATOM 824 O O . GLU A 1 107 ? -11.017 16.298 -22.429 1.00 82.31 107 GLU A O 1
ATOM 829 N N . SER A 1 108 ? -11.242 16.327 -24.668 1.00 79.25 108 SER A N 1
ATOM 830 C CA . SER A 1 108 ? -10.924 14.907 -24.791 1.00 79.25 108 SER A CA 1
ATOM 831 C C . SER A 1 108 ? -9.440 14.734 -24.469 1.00 79.25 108 SER A C 1
ATOM 833 O O . SER A 1 108 ? -8.644 15.542 -24.952 1.00 79.25 108 SER A O 1
ATOM 835 N N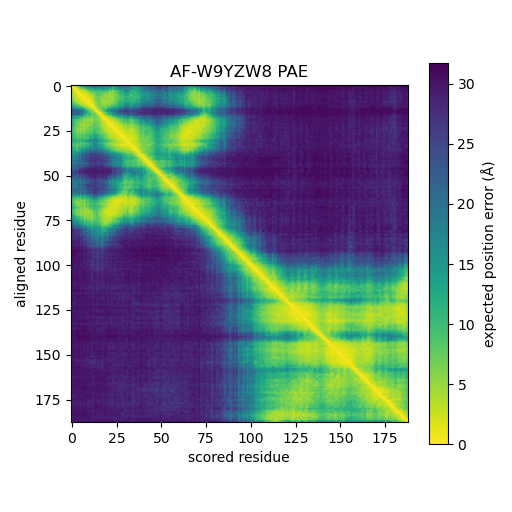 . PRO A 1 109 ? -9.062 13.740 -23.646 1.00 75.19 109 PRO A N 1
ATOM 836 C CA . PRO A 1 109 ? -7.656 13.482 -23.375 1.00 75.19 109 PRO A CA 1
ATOM 837 C C . PRO A 1 109 ? -6.928 13.243 -24.700 1.00 75.19 109 PRO A C 1
ATOM 839 O O . PRO A 1 109 ? -7.470 12.574 -25.583 1.00 75.19 109 PRO A O 1
ATOM 842 N N . GLU A 1 110 ? -5.735 13.819 -24.849 1.00 80.19 110 GLU A N 1
ATOM 843 C CA . GLU A 1 110 ? -4.905 13.563 -26.028 1.00 80.19 110 GLU A CA 1
ATOM 844 C C . GLU A 1 110 ? -4.549 12.072 -26.076 1.00 80.19 110 GLU A C 1
ATOM 846 O O . GLU A 1 110 ? -4.341 11.443 -25.033 1.00 80.19 110 GLU A O 1
ATOM 851 N N . ASP A 1 111 ? -4.487 11.506 -27.283 1.00 79.62 111 ASP A N 1
ATOM 852 C CA . ASP A 1 111 ? -4.223 10.075 -27.468 1.00 79.62 111 ASP A CA 1
ATOM 853 C C . ASP A 1 111 ? -2.863 9.649 -26.892 1.00 79.62 111 ASP A C 1
ATOM 855 O O . ASP A 1 111 ? -2.723 8.502 -26.468 1.00 79.62 111 ASP A O 1
ATOM 859 N N . ASP A 1 112 ? -1.917 10.585 -26.790 1.00 76.56 112 ASP A N 1
ATOM 860 C CA . ASP A 1 112 ? -0.579 10.424 -26.205 1.00 76.56 112 ASP A CA 1
ATOM 861 C C . ASP A 1 112 ? -0.622 10.123 -24.689 1.00 76.56 112 ASP A C 1
ATOM 863 O O . ASP A 1 112 ? 0.346 9.650 -24.100 1.00 76.56 112 ASP A O 1
ATOM 867 N N . TRP A 1 113 ? -1.760 10.349 -24.018 1.00 76.06 113 TRP A N 1
ATOM 868 C CA . TRP A 1 113 ? -1.960 9.936 -22.621 1.00 76.06 113 TRP A CA 1
ATOM 869 C C . TRP A 1 113 ? -2.454 8.494 -22.486 1.00 76.06 113 TRP A C 1
ATOM 871 O O . TRP A 1 113 ? -2.561 7.985 -21.365 1.00 76.06 113 TRP A O 1
ATOM 881 N N . ASN A 1 114 ? -2.774 7.819 -23.595 1.00 82.81 114 ASN A N 1
ATOM 882 C CA . ASN A 1 114 ? -3.214 6.435 -23.537 1.00 82.81 114 ASN A CA 1
ATOM 883 C C . ASN A 1 114 ? -2.034 5.508 -23.210 1.00 82.81 114 ASN A C 1
ATOM 885 O O . ASN A 1 114 ? -0.943 5.641 -23.772 1.00 82.81 114 ASN A O 1
ATOM 889 N N . PRO A 1 115 ? -2.241 4.521 -22.322 1.00 80.69 115 PRO A N 1
ATOM 890 C CA . PRO A 1 115 ? -1.210 3.548 -22.025 1.00 80.69 115 PRO A CA 1
ATOM 891 C C . PRO A 1 115 ? -0.901 2.711 -23.265 1.00 80.69 115 PRO A C 1
ATOM 893 O O . PRO A 1 115 ? -1.795 2.305 -24.016 1.00 80.69 115 PRO A O 1
ATOM 896 N N . GLY A 1 116 ? 0.377 2.399 -23.443 1.00 80.88 116 GLY A N 1
ATOM 897 C CA . GLY A 1 116 ? 0.816 1.489 -24.479 1.00 80.88 116 GLY A CA 1
ATOM 898 C C . GLY A 1 116 ? 0.301 0.068 -24.287 1.00 80.88 116 GLY A C 1
ATOM 899 O O . GLY A 1 116 ? -0.229 -0.315 -23.241 1.00 80.88 116 GLY A O 1
ATOM 900 N N . LYS A 1 117 ? 0.467 -0.750 -25.330 1.00 81.25 117 LYS A N 1
ATOM 901 C CA . LYS A 1 117 ? 0.127 -2.173 -25.248 1.00 81.25 117 LYS A CA 1
ATOM 902 C C . LYS A 1 117 ? 0.990 -2.842 -24.182 1.00 81.25 117 LYS A C 1
ATOM 904 O O . LYS A 1 117 ? 2.214 -2.770 -24.249 1.00 81.25 117 LYS A O 1
ATOM 909 N N . HIS A 1 118 ? 0.332 -3.525 -23.251 1.00 79.12 118 HIS A N 1
ATOM 910 C CA . HIS A 1 118 ? 0.984 -4.332 -22.228 1.00 79.12 118 HIS A CA 1
ATOM 911 C C . HIS A 1 118 ? 1.908 -5.378 -22.870 1.00 79.12 118 HIS A C 1
ATOM 913 O O . HIS A 1 118 ? 1.469 -6.132 -23.745 1.00 79.12 118 HIS A O 1
ATOM 919 N N . LYS A 1 119 ? 3.173 -5.417 -22.441 1.00 82.00 119 LYS A N 1
ATOM 920 C CA . LYS A 1 119 ? 4.135 -6.467 -22.802 1.00 82.00 119 LYS A CA 1
ATOM 921 C C . LYS A 1 119 ? 4.143 -7.558 -21.734 1.00 82.00 119 LYS A C 1
ATOM 923 O O . LYS A 1 119 ? 3.891 -7.292 -20.564 1.00 82.00 119 LYS A O 1
ATOM 928 N N . ASP A 1 120 ? 4.436 -8.795 -22.119 1.00 76.94 120 ASP A N 1
ATOM 929 C CA . ASP A 1 120 ? 4.349 -9.923 -21.191 1.00 76.94 120 ASP A CA 1
ATOM 930 C C . ASP A 1 120 ? 5.552 -9.989 -20.226 1.00 76.94 120 ASP A C 1
ATOM 932 O O . ASP A 1 120 ? 6.719 -9.999 -20.623 1.00 76.94 120 ASP A O 1
ATOM 936 N N . GLY A 1 121 ? 5.259 -10.103 -18.926 1.00 75.75 121 GLY A N 1
ATOM 937 C CA . GLY A 1 121 ? 6.219 -10.494 -17.891 1.00 75.75 121 GLY A CA 1
ATOM 938 C C . GLY A 1 121 ? 7.402 -9.535 -17.690 1.00 75.75 121 GLY A C 1
ATOM 939 O O . GLY A 1 121 ? 7.232 -8.339 -17.464 1.00 75.75 121 GLY A O 1
ATOM 940 N N . ALA A 1 122 ? 8.624 -10.080 -17.699 1.00 79.00 122 ALA A N 1
ATOM 941 C CA . ALA A 1 122 ? 9.855 -9.348 -17.375 1.00 79.00 122 ALA A CA 1
ATOM 942 C C . ALA A 1 122 ? 10.230 -8.270 -18.409 1.00 79.00 122 ALA A C 1
ATOM 944 O O . ALA A 1 122 ? 10.992 -7.356 -18.095 1.00 79.00 122 ALA A O 1
ATOM 945 N N . GLU A 1 123 ? 9.700 -8.351 -19.632 1.00 81.25 123 GLU A N 1
ATOM 946 C CA . GLU A 1 123 ? 9.970 -7.356 -20.672 1.00 81.25 123 GLU A CA 1
ATOM 947 C C . GLU A 1 123 ? 9.347 -6.001 -20.336 1.00 81.25 123 GLU A C 1
ATOM 949 O O . GLU A 1 123 ? 10.009 -4.982 -20.509 1.00 81.25 123 GLU A O 1
ATOM 954 N N . GLN A 1 124 ? 8.135 -5.982 -19.767 1.00 83.62 124 GLN A N 1
ATOM 955 C CA . GLN A 1 124 ? 7.483 -4.743 -19.332 1.00 83.62 124 GLN A CA 1
ATOM 956 C C . GLN A 1 124 ? 8.288 -4.049 -18.223 1.00 83.62 124 GLN A C 1
ATOM 958 O O . GLN A 1 124 ? 8.455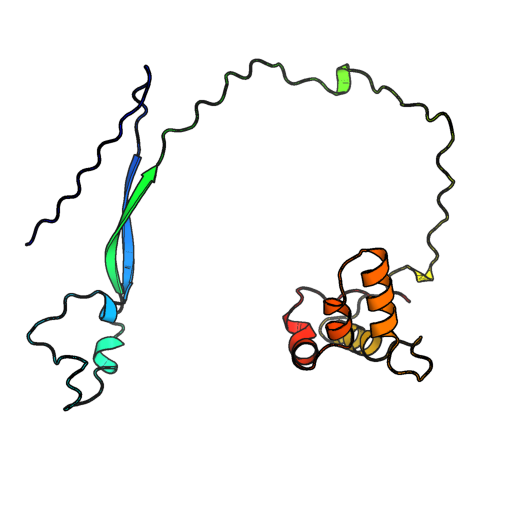 -2.833 -18.238 1.00 83.62 124 GLN A O 1
ATOM 963 N N . TRP A 1 125 ? 8.841 -4.825 -17.287 1.00 83.50 125 TRP A N 1
ATOM 964 C CA . TRP A 1 125 ? 9.697 -4.303 -16.220 1.00 83.50 125 TRP A CA 1
ATOM 965 C C . TRP A 1 125 ? 10.980 -3.668 -16.750 1.00 83.50 125 TRP A C 1
ATOM 967 O O . TRP A 1 125 ? 11.352 -2.579 -16.311 1.00 83.50 125 TRP A O 1
ATOM 977 N N . ASN A 1 126 ? 11.639 -4.334 -17.699 1.00 83.81 126 ASN A N 1
ATOM 978 C CA . ASN A 1 126 ? 12.850 -3.815 -18.327 1.00 83.81 126 ASN A CA 1
ATOM 979 C C . ASN A 1 126 ? 12.565 -2.541 -19.122 1.00 83.81 126 ASN A C 1
ATOM 981 O O . ASN A 1 126 ? 13.345 -1.597 -19.046 1.00 83.81 126 ASN A O 1
ATOM 985 N N . ASP A 1 127 ? 11.444 -2.493 -19.838 1.00 84.94 127 ASP A N 1
ATOM 986 C CA . ASP A 1 127 ? 11.018 -1.305 -20.573 1.00 84.94 127 ASP A CA 1
ATOM 987 C C . ASP A 1 127 ? 10.799 -0.118 -19.637 1.00 84.94 127 ASP A C 1
ATOM 989 O O . ASP A 1 127 ? 11.411 0.926 -19.830 1.00 84.94 127 ASP A O 1
ATOM 993 N N . VAL A 1 128 ? 10.013 -0.289 -18.569 1.00 84.88 128 VAL A N 1
ATOM 994 C CA . VAL A 1 128 ? 9.765 0.781 -17.586 1.00 84.88 128 VAL A CA 1
ATOM 995 C C . VAL A 1 128 ? 11.071 1.251 -16.961 1.00 84.88 128 VAL A C 1
ATOM 997 O O . VAL A 1 128 ? 11.319 2.454 -16.853 1.00 84.88 128 VAL A O 1
ATOM 1000 N N . HIS A 1 129 ? 11.931 0.307 -16.580 1.00 83.44 129 HIS A N 1
ATOM 1001 C CA . HIS A 1 129 ? 13.222 0.623 -15.994 1.00 83.44 129 HIS A CA 1
ATOM 1002 C C . HIS A 1 129 ? 14.111 1.409 -16.970 1.00 83.44 129 HIS A C 1
ATOM 1004 O O . HIS A 1 129 ? 14.729 2.398 -16.575 1.00 83.44 129 HIS A O 1
ATOM 1010 N N . ASN A 1 130 ? 14.167 1.010 -18.242 1.00 83.50 130 ASN A N 1
ATOM 1011 C CA . ASN A 1 130 ? 15.003 1.645 -19.260 1.00 83.50 130 ASN A CA 1
ATOM 1012 C C . ASN A 1 130 ? 14.470 3.019 -19.664 1.00 83.50 130 ASN A C 1
ATOM 1014 O O . ASN A 1 130 ? 15.243 3.976 -19.696 1.00 83.50 130 ASN A O 1
ATOM 1018 N N . THR A 1 131 ? 13.162 3.138 -19.894 1.00 85.25 131 THR A N 1
ATOM 1019 C CA . THR A 1 131 ? 12.504 4.406 -20.217 1.00 85.25 131 THR A CA 1
ATOM 1020 C C . THR A 1 131 ? 12.666 5.410 -19.086 1.00 85.25 131 THR A C 1
ATOM 1022 O O . THR A 1 131 ? 12.983 6.568 -19.338 1.00 85.25 131 THR A O 1
ATOM 1025 N N . TRP A 1 132 ? 12.537 4.990 -17.823 1.00 84.81 132 TRP A N 1
ATOM 1026 C CA . TRP A 1 132 ? 12.787 5.902 -16.709 1.00 84.81 132 TRP A CA 1
ATOM 1027 C C . TRP A 1 132 ? 14.279 6.200 -16.506 1.00 84.81 132 TRP A C 1
ATOM 1029 O O . TRP A 1 132 ? 14.640 7.325 -16.172 1.00 84.81 132 TRP A O 1
ATOM 1039 N N . SER A 1 133 ? 15.176 5.235 -16.726 1.00 81.50 133 SER A N 1
ATOM 1040 C CA . SER A 1 133 ? 16.630 5.440 -16.598 1.00 81.50 133 SER A CA 1
ATOM 1041 C C . SER A 1 133 ? 17.209 6.330 -17.703 1.00 81.50 133 SER A C 1
ATOM 1043 O O . SER A 1 133 ? 18.234 6.985 -17.508 1.00 81.50 133 SER A O 1
ATOM 1045 N N . SER A 1 134 ? 16.580 6.369 -18.874 1.00 80.38 134 SER A N 1
ATOM 1046 C CA . SER A 1 134 ? 16.994 7.174 -20.024 1.00 80.38 134 SER A CA 1
ATOM 1047 C C . SER A 1 134 ? 15.764 7.685 -20.780 1.00 80.38 134 SER A C 1
ATOM 1049 O O . SER A 1 134 ? 15.460 7.178 -21.857 1.00 80.38 134 SER A O 1
ATOM 1051 N N . PRO A 1 135 ? 15.051 8.680 -20.221 1.00 78.38 135 PRO A N 1
ATOM 1052 C CA . PRO A 1 135 ? 13.849 9.205 -20.845 1.00 78.38 135 PRO A CA 1
ATOM 1053 C C . PRO A 1 135 ? 14.204 9.959 -22.122 1.00 78.38 135 PRO A C 1
ATOM 1055 O O . PRO A 1 135 ? 15.263 10.577 -22.214 1.00 78.38 135 PRO A O 1
ATOM 1058 N N . GLU A 1 136 ? 13.309 9.943 -23.104 1.00 77.31 136 GLU A N 1
ATOM 1059 C CA . GLU A 1 136 ? 13.555 10.558 -24.415 1.00 77.31 136 GLU A CA 1
ATOM 1060 C C . GLU A 1 136 ? 13.712 12.082 -24.334 1.00 77.31 136 GLU A C 1
ATOM 1062 O O . GLU A 1 136 ? 14.494 12.674 -25.075 1.00 77.31 136 GLU A O 1
ATOM 1067 N N . TRP A 1 137 ? 13.049 12.718 -23.363 1.00 75.62 137 TRP A N 1
ATOM 1068 C CA . TRP A 1 137 ? 13.196 14.146 -23.060 1.00 75.62 137 TRP A CA 1
ATOM 1069 C C . TRP A 1 137 ? 14.481 14.479 -22.285 1.00 75.62 137 TRP A C 1
ATOM 1071 O O . TRP A 1 137 ? 14.702 15.618 -21.869 1.00 75.62 137 TRP A O 1
ATOM 1081 N N . ASN A 1 138 ? 15.352 13.496 -22.061 1.00 75.50 138 ASN A N 1
ATOM 1082 C CA . ASN A 1 138 ? 16.700 13.727 -21.582 1.00 75.50 138 ASN A CA 1
ATOM 1083 C C . ASN A 1 138 ? 17.540 14.250 -22.753 1.00 75.50 138 ASN A C 1
ATOM 1085 O O . ASN A 1 138 ? 18.246 13.483 -23.400 1.00 75.50 138 ASN A O 1
ATOM 1089 N N . GLU A 1 139 ? 17.453 15.554 -23.037 1.00 71.44 139 GLU A N 1
ATOM 1090 C CA . GLU A 1 139 ? 18.189 16.278 -24.094 1.00 71.44 139 GLU A CA 1
ATOM 1091 C C . GLU A 1 139 ? 19.728 16.291 -23.873 1.00 71.44 139 GLU A C 1
ATOM 1093 O O . GLU A 1 139 ? 20.386 17.329 -23.938 1.00 71.44 139 GLU A O 1
ATOM 1098 N N . GLY A 1 140 ? 20.334 15.154 -23.524 1.00 63.06 140 GLY A N 1
ATOM 1099 C CA . GLY A 1 140 ? 21.762 14.993 -23.254 1.00 63.06 140 GLY A CA 1
ATOM 1100 C C . GLY A 1 140 ? 22.246 15.553 -21.912 1.00 63.06 140 GLY A C 1
ATOM 1101 O O . GLY A 1 140 ? 23.452 15.559 -21.673 1.00 63.06 140 GLY A O 1
ATOM 1102 N N . ARG A 1 141 ? 21.349 16.025 -21.033 1.00 63.81 141 ARG A N 1
ATOM 1103 C CA . ARG A 1 141 ? 21.720 16.691 -19.765 1.00 63.81 141 ARG A CA 1
ATOM 1104 C C . ARG A 1 141 ? 21.874 15.742 -18.572 1.00 63.81 141 ARG A C 1
ATOM 1106 O O . ARG A 1 141 ? 22.614 16.051 -17.642 1.00 63.81 141 ARG A O 1
ATOM 1113 N N . GLY A 1 142 ? 21.261 14.559 -18.617 1.00 67.81 142 GLY A N 1
ATOM 1114 C CA . GLY A 1 142 ? 21.418 13.513 -17.599 1.00 67.81 142 GLY A CA 1
ATOM 1115 C C . GLY A 1 142 ? 20.682 13.775 -16.277 1.00 67.81 142 GLY A C 1
ATOM 1116 O O . GLY A 1 142 ? 20.924 13.070 -15.295 1.00 67.81 142 GLY A O 1
ATOM 1117 N N . ASP A 1 143 ? 19.816 14.786 -16.222 1.00 74.94 143 ASP A N 1
ATOM 1118 C CA . ASP A 1 143 ? 19.103 15.236 -15.020 1.00 74.94 143 ASP A CA 1
ATOM 1119 C C . ASP A 1 143 ? 17.576 15.288 -15.177 1.00 74.94 143 ASP A C 1
ATOM 1121 O O . ASP A 1 143 ? 16.880 15.612 -14.218 1.00 74.94 143 ASP A O 1
ATOM 1125 N N . ALA A 1 144 ? 17.046 14.883 -16.330 1.00 81.31 144 ALA A N 1
ATOM 1126 C CA . ALA A 1 144 ? 15.625 14.942 -16.661 1.00 81.31 144 ALA A CA 1
ATOM 1127 C C . ALA A 1 144 ? 14.689 14.331 -15.597 1.00 81.31 144 ALA A C 1
ATOM 1129 O O . ALA A 1 144 ? 13.660 14.923 -15.267 1.00 81.31 144 ALA A O 1
ATOM 1130 N N . GLN A 1 145 ? 15.042 13.176 -15.021 1.00 84.56 145 GLN A N 1
ATOM 1131 C CA . GLN A 1 145 ? 14.245 12.546 -13.959 1.00 84.56 145 GLN A CA 1
ATOM 1132 C C . GLN A 1 145 ? 14.239 13.390 -12.686 1.00 84.56 145 GLN A C 1
ATOM 1134 O O . GLN A 1 145 ? 13.215 13.534 -12.020 1.00 84.56 145 GLN A O 1
ATOM 1139 N N . GLN A 1 146 ? 15.399 13.952 -12.348 1.00 83.00 146 GLN A N 1
ATOM 1140 C CA . GLN A 1 146 ? 15.578 14.751 -11.147 1.00 83.00 146 GLN A CA 1
ATOM 1141 C C . GLN A 1 146 ? 14.801 16.062 -11.262 1.00 83.00 146 GLN A C 1
ATOM 1143 O O . GLN A 1 146 ? 14.025 16.370 -10.369 1.00 83.00 146 GLN A O 1
ATOM 1148 N N . THR A 1 147 ? 14.897 16.758 -12.397 1.00 83.25 147 THR A N 1
ATOM 1149 C CA . THR A 1 147 ? 14.130 17.984 -12.667 1.00 83.25 147 THR A CA 1
ATOM 1150 C C . THR A 1 147 ? 12.618 17.747 -12.640 1.00 83.25 147 THR A C 1
ATOM 1152 O O . THR A 1 147 ? 11.865 18.579 -12.127 1.00 83.25 147 THR A O 1
ATOM 1155 N N . PHE A 1 148 ? 12.157 16.604 -13.159 1.00 84.50 148 PHE A N 1
ATOM 1156 C CA . PHE A 1 148 ? 10.746 16.230 -13.107 1.00 84.50 148 PHE A CA 1
ATOM 1157 C C . PHE A 1 148 ? 10.270 16.026 -11.661 1.00 84.50 148 PHE A C 1
ATOM 1159 O O . PHE A 1 148 ? 9.294 16.647 -11.237 1.00 84.50 148 PHE A O 1
ATOM 1166 N N . VAL A 1 149 ? 10.985 15.214 -10.876 1.00 85.06 149 VAL A N 1
ATOM 1167 C CA . VAL A 1 149 ? 10.637 14.952 -9.468 1.00 85.06 149 VAL A CA 1
ATOM 1168 C C . VAL A 1 149 ? 10.783 16.208 -8.603 1.00 85.06 149 VAL A C 1
ATOM 1170 O O . VAL A 1 149 ? 9.957 16.430 -7.718 1.00 85.06 149 VAL A O 1
ATOM 1173 N N . ASP A 1 150 ? 11.765 17.064 -8.886 1.00 84.81 150 ASP A N 1
ATOM 1174 C CA . ASP A 1 150 ? 11.958 18.354 -8.217 1.00 84.81 150 ASP A CA 1
ATOM 1175 C C . ASP A 1 150 ? 10.747 19.266 -8.412 1.00 84.81 150 ASP A C 1
ATOM 1177 O O . ASP A 1 150 ? 10.237 19.832 -7.445 1.00 84.81 150 ASP A O 1
ATOM 1181 N N . SER A 1 151 ? 10.238 19.344 -9.644 1.00 83.69 151 SER A N 1
ATOM 1182 C CA . SER A 1 151 ? 9.074 20.168 -9.985 1.00 83.69 151 SER A CA 1
ATOM 1183 C C . SER A 1 151 ? 7.816 19.707 -9.240 1.00 83.69 151 SER A C 1
ATOM 1185 O O . SER A 1 151 ? 7.034 20.520 -8.750 1.00 83.69 151 SER A O 1
ATOM 1187 N N . TRP A 1 152 ? 7.625 18.394 -9.096 1.00 82.12 152 TRP A N 1
ATOM 1188 C CA . TRP A 1 152 ? 6.544 17.835 -8.278 1.00 82.12 152 TRP A CA 1
ATOM 1189 C C . TRP A 1 152 ? 6.763 18.102 -6.790 1.00 82.12 152 TRP A C 1
ATOM 1191 O O . TRP A 1 152 ? 5.857 18.561 -6.097 1.00 82.12 152 TRP A O 1
ATOM 1201 N N . SER A 1 153 ? 7.974 17.868 -6.292 1.00 85.75 153 SER A N 1
ATOM 1202 C CA . SER A 1 153 ? 8.312 18.125 -4.896 1.00 85.75 153 SER A CA 1
ATOM 1203 C C . SER A 1 153 ? 8.079 19.587 -4.505 1.00 85.75 153 SER A C 1
ATOM 1205 O O . SER A 1 153 ? 7.637 19.851 -3.388 1.00 85.75 153 SER A O 1
ATOM 1207 N N . GLU A 1 154 ? 8.377 20.537 -5.391 1.00 84.81 154 GLU A N 1
ATOM 1208 C CA . GLU A 1 154 ? 8.139 21.963 -5.167 1.00 84.81 154 GLU A CA 1
ATOM 1209 C C . GLU A 1 154 ? 6.641 22.292 -5.164 1.00 84.81 154 GLU A C 1
ATOM 1211 O O . GLU A 1 154 ? 6.148 22.885 -4.205 1.00 84.81 154 GLU A O 1
ATOM 1216 N N . ASN A 1 155 ? 5.899 21.835 -6.177 1.00 85.94 155 ASN A N 1
ATOM 1217 C CA . ASN A 1 155 ? 4.469 22.126 -6.311 1.00 85.94 155 ASN A CA 1
ATOM 1218 C C . ASN A 1 155 ? 3.607 21.488 -5.210 1.00 85.94 155 ASN A C 1
ATOM 1220 O O . ASN A 1 155 ? 2.606 22.072 -4.794 1.00 85.94 155 ASN A O 1
ATOM 1224 N N . PHE A 1 156 ? 3.990 20.306 -4.723 1.00 83.19 156 PHE A N 1
ATOM 1225 C CA . PHE A 1 156 ? 3.257 19.579 -3.681 1.00 83.19 156 PHE A CA 1
ATOM 1226 C C . PHE A 1 156 ? 3.864 19.731 -2.276 1.00 83.19 156 PHE A C 1
ATOM 1228 O O . PHE A 1 156 ? 3.304 19.221 -1.304 1.00 83.19 156 PHE A O 1
ATOM 1235 N N . GLY A 1 157 ? 4.989 20.442 -2.145 1.00 81.62 157 GLY A N 1
ATOM 1236 C CA . GLY A 1 157 ? 5.658 20.688 -0.865 1.00 81.62 157 GLY A CA 1
ATOM 1237 C C . GLY A 1 157 ? 6.269 19.438 -0.219 1.00 81.62 157 GLY A C 1
ATOM 1238 O O . GLY A 1 157 ? 6.352 19.366 1.006 1.00 81.62 157 GLY A O 1
ATOM 1239 N N . TRP A 1 158 ? 6.683 18.442 -1.010 1.00 76.44 158 TRP A N 1
ATOM 1240 C CA . TRP A 1 158 ? 7.133 17.127 -0.517 1.00 76.44 158 TRP A CA 1
ATOM 1241 C C . TRP A 1 158 ? 8.591 17.070 -0.032 1.00 76.44 158 TRP A C 1
ATOM 1243 O O . TRP A 1 158 ? 9.015 16.065 0.536 1.00 76.44 158 TRP A O 1
ATOM 1253 N N . GLY A 1 159 ? 9.339 18.166 -0.145 1.00 71.62 159 GLY A N 1
ATOM 1254 C CA . GLY A 1 159 ? 10.723 18.250 0.324 1.00 71.62 159 GLY A CA 1
ATOM 1255 C C . GLY A 1 159 ? 11.724 17.469 -0.544 1.00 71.62 159 GLY A C 1
ATOM 1256 O O . GLY A 1 159 ? 11.396 16.518 -1.244 1.00 71.62 159 GLY A O 1
ATOM 1257 N N . LYS A 1 160 ? 13.002 17.861 -0.476 1.00 71.19 160 LYS A N 1
ATOM 1258 C CA . LYS A 1 160 ? 14.055 17.437 -1.427 1.00 71.19 160 LYS A CA 1
ATOM 1259 C C . LYS A 1 160 ? 14.508 15.972 -1.332 1.00 71.19 160 LYS A C 1
ATOM 1261 O O . LYS A 1 160 ? 15.384 15.559 -2.083 1.00 71.19 160 LYS A O 1
ATOM 1266 N N . ALA A 1 161 ? 13.952 15.183 -0.415 1.00 70.44 161 ALA A N 1
ATOM 1267 C CA . ALA A 1 161 ? 14.358 13.788 -0.233 1.00 70.44 161 ALA A CA 1
ATOM 1268 C C . ALA A 1 161 ? 14.013 12.911 -1.453 1.00 70.44 161 ALA A C 1
ATOM 1270 O O . ALA A 1 161 ? 14.733 11.966 -1.759 1.00 70.44 161 ALA A O 1
ATOM 1271 N N . LEU A 1 162 ? 12.938 13.236 -2.179 1.00 70.88 162 LEU A N 1
ATOM 1272 C CA . LEU A 1 162 ? 12.505 12.472 -3.356 1.00 70.88 162 LEU A CA 1
ATOM 1273 C C . LEU A 1 162 ? 13.409 12.702 -4.574 1.00 70.88 162 LEU A C 1
ATOM 1275 O O . LEU A 1 162 ? 13.611 11.796 -5.381 1.00 70.88 162 LEU A O 1
ATOM 1279 N N . SER A 1 163 ? 14.021 13.880 -4.662 1.00 71.19 163 SER A N 1
ATOM 1280 C CA . SER A 1 163 ? 14.968 14.273 -5.706 1.00 71.19 163 SER A CA 1
ATOM 1281 C C . SER A 1 163 ? 16.199 13.370 -5.758 1.00 71.19 163 SER A C 1
ATOM 1283 O O . SER A 1 163 ? 16.705 13.057 -6.833 1.00 71.19 163 SER A O 1
ATOM 1285 N N . GLU A 1 164 ? 16.674 12.921 -4.594 1.00 72.88 164 GLU A N 1
ATOM 1286 C CA . GLU A 1 164 ? 17.832 12.026 -4.477 1.00 72.88 164 GLU A CA 1
ATOM 1287 C C . GLU A 1 164 ? 17.512 10.603 -4.957 1.00 72.88 164 GLU A C 1
ATOM 1289 O O . GLU A 1 164 ? 18.394 9.880 -5.423 1.00 72.88 164 GLU A O 1
ATOM 1294 N N . VAL A 1 165 ? 16.237 10.212 -4.893 1.00 74.38 165 VAL A N 1
ATOM 1295 C CA . VAL A 1 165 ? 15.750 8.888 -5.300 1.00 74.38 165 VAL A CA 1
ATOM 1296 C C . VAL A 1 165 ? 15.287 8.877 -6.765 1.00 74.38 165 VAL A C 1
ATOM 1298 O O . VAL A 1 165 ? 15.211 7.814 -7.380 1.00 74.38 165 VAL A O 1
ATOM 1301 N N . ALA A 1 166 ? 15.066 10.050 -7.370 1.00 77.62 166 ALA A N 1
ATOM 1302 C CA . ALA A 1 166 ? 14.622 10.207 -8.759 1.00 77.62 166 ALA A CA 1
ATOM 1303 C C . ALA A 1 166 ? 15.537 9.511 -9.783 1.00 77.62 166 ALA A C 1
ATOM 1305 O O . ALA A 1 166 ? 15.068 8.987 -10.792 1.00 77.62 166 ALA A O 1
ATOM 1306 N N . LYS A 1 167 ? 16.844 9.454 -9.497 1.00 73.94 167 LYS A N 1
ATOM 1307 C CA . LYS A 1 167 ? 17.866 8.819 -10.346 1.00 73.94 167 LYS A CA 1
ATOM 1308 C C . LYS A 1 167 ? 17.971 7.296 -10.185 1.00 73.94 167 LYS A C 1
ATOM 1310 O O . LYS A 1 167 ? 18.963 6.733 -10.631 1.00 73.94 167 LYS A O 1
ATOM 1315 N N . LEU A 1 168 ? 16.994 6.650 -9.538 1.00 77.56 168 LEU A N 1
ATOM 1316 C CA . LEU A 1 168 ? 17.022 5.232 -9.155 1.00 77.56 168 LEU A CA 1
ATOM 1317 C C . LEU A 1 168 ? 18.364 4.827 -8.512 1.00 77.56 168 LEU A C 1
ATOM 1319 O O . LEU A 1 168 ? 19.262 4.304 -9.176 1.00 77.56 168 LEU A O 1
ATOM 1323 N N . PRO A 1 169 ? 18.529 5.038 -7.193 1.00 78.69 169 PRO A N 1
ATOM 1324 C CA . PRO A 1 169 ? 19.699 4.556 -6.470 1.00 78.69 169 PRO A CA 1
ATOM 1325 C C . PRO A 1 169 ? 19.953 3.073 -6.760 1.00 78.69 169 PRO A C 1
ATOM 1327 O O . PRO A 1 169 ? 19.004 2.302 -6.870 1.00 78.69 169 PRO A O 1
ATOM 1330 N N . LYS A 1 170 ? 21.223 2.651 -6.838 1.00 78.88 170 LYS A N 1
ATOM 1331 C CA . LYS A 1 170 ? 21.613 1.291 -7.275 1.00 78.88 170 LYS A CA 1
ATOM 1332 C C . LYS A 1 170 ? 20.780 0.166 -6.652 1.00 78.88 170 LYS A C 1
ATOM 1334 O O . LYS A 1 170 ? 20.297 -0.701 -7.365 1.00 78.88 170 LYS A O 1
ATOM 1339 N N . LEU A 1 171 ? 20.562 0.228 -5.339 1.00 77.50 171 LEU A N 1
ATOM 1340 C CA . LEU A 1 171 ? 19.807 -0.787 -4.601 1.00 77.50 171 LEU A CA 1
ATOM 1341 C C . LEU A 1 171 ? 18.310 -0.817 -4.970 1.00 77.50 171 LEU A C 1
ATOM 1343 O O . LEU A 1 171 ? 17.676 -1.864 -4.882 1.00 77.50 171 LEU A O 1
ATOM 1347 N N . LEU A 1 172 ? 17.746 0.328 -5.368 1.00 78.00 172 LEU A N 1
ATOM 1348 C CA . LEU A 1 172 ? 16.380 0.433 -5.880 1.00 78.00 172 LEU A CA 1
ATOM 1349 C C . LEU A 1 172 ? 16.290 -0.105 -7.312 1.00 78.00 172 LEU A C 1
ATOM 1351 O O . LEU A 1 172 ? 15.331 -0.798 -7.624 1.00 78.00 172 LEU A O 1
ATOM 1355 N N . GLY A 1 173 ? 17.295 0.170 -8.151 1.00 77.56 173 GLY A N 1
ATOM 1356 C CA . GLY A 1 173 ? 17.379 -0.371 -9.513 1.00 77.56 173 GLY A CA 1
ATOM 1357 C C . GLY A 1 173 ? 17.497 -1.894 -9.529 1.00 77.56 173 GLY A C 1
ATOM 1358 O O . GLY A 1 173 ? 16.732 -2.566 -10.210 1.00 77.56 173 GLY A O 1
ATOM 1359 N N . GLU A 1 174 ? 18.380 -2.454 -8.699 1.00 80.56 174 GLU A N 1
ATOM 1360 C CA . GLU A 1 174 ? 18.588 -3.908 -8.593 1.00 80.56 174 GLU A CA 1
ATOM 1361 C C . GLU A 1 174 ? 17.340 -4.665 -8.122 1.00 80.56 174 GLU A C 1
ATOM 1363 O O . GLU A 1 174 ? 17.154 -5.824 -8.480 1.00 80.56 174 GLU A O 1
ATOM 1368 N N . ARG A 1 175 ? 16.478 -4.015 -7.333 1.00 79.00 175 ARG A N 1
ATOM 1369 C CA . ARG A 1 175 ? 15.266 -4.618 -6.760 1.00 79.00 175 ARG A CA 1
ATOM 1370 C C . ARG A 1 175 ? 13.979 -4.117 -7.404 1.00 79.00 175 ARG A C 1
ATOM 1372 O O . ARG A 1 175 ? 12.901 -4.378 -6.878 1.00 79.00 175 ARG A O 1
ATOM 1379 N N . PHE A 1 176 ? 14.068 -3.387 -8.513 1.00 75.56 176 PHE A N 1
ATOM 1380 C CA . PHE A 1 176 ? 12.921 -2.706 -9.110 1.00 75.56 176 PHE A CA 1
ATOM 1381 C C . PHE A 1 176 ? 11.774 -3.678 -9.430 1.00 75.56 176 PHE A C 1
ATOM 1383 O O . PHE A 1 176 ? 10.634 -3.415 -9.063 1.00 75.56 176 PHE A O 1
ATOM 1390 N N . ALA A 1 177 ? 12.091 -4.842 -10.001 1.00 74.12 177 ALA A N 1
ATOM 1391 C CA . ALA A 1 177 ? 11.107 -5.879 -10.321 1.00 74.12 177 ALA A CA 1
ATOM 1392 C C . ALA A 1 177 ? 10.592 -6.667 -9.095 1.00 74.12 177 ALA A C 1
ATOM 1394 O O . ALA A 1 177 ? 9.557 -7.317 -9.185 1.00 74.12 177 ALA A O 1
ATOM 1395 N N . ASP A 1 178 ? 11.286 -6.602 -7.953 1.00 77.06 178 ASP A N 1
ATOM 1396 C CA . ASP A 1 178 ? 10.919 -7.327 -6.725 1.00 77.06 178 ASP A CA 1
ATOM 1397 C C . ASP A 1 178 ? 10.061 -6.486 -5.767 1.00 77.06 178 ASP A C 1
ATOM 1399 O O . ASP A 1 178 ? 9.433 -7.016 -4.849 1.00 77.06 178 ASP A O 1
ATOM 1403 N N . LEU A 1 179 ? 10.101 -5.156 -5.906 1.00 71.12 179 LEU A N 1
ATOM 1404 C CA . LEU A 1 179 ? 9.452 -4.220 -4.982 1.00 71.12 179 LEU A CA 1
ATOM 1405 C C . LEU A 1 179 ? 7.995 -3.926 -5.340 1.00 71.12 179 LEU A C 1
ATOM 1407 O O . LEU A 1 179 ? 7.231 -3.502 -4.473 1.00 71.12 179 LEU A O 1
ATOM 1411 N N . TYR A 1 180 ? 7.611 -4.147 -6.591 1.00 69.19 180 TYR A N 1
ATOM 1412 C CA . TYR A 1 180 ? 6.293 -3.811 -7.107 1.00 69.19 180 TYR A CA 1
ATOM 1413 C C . TYR A 1 180 ? 5.570 -5.068 -7.600 1.00 69.19 180 TYR A C 1
ATOM 1415 O O . TYR A 1 180 ? 6.177 -5.985 -8.143 1.00 69.19 180 TYR A O 1
ATOM 1423 N N . VAL A 1 181 ? 4.252 -5.110 -7.391 1.00 73.56 181 VAL A N 1
ATOM 1424 C CA . VAL A 1 181 ? 3.413 -6.287 -7.692 1.00 73.56 181 VAL A CA 1
ATOM 1425 C C . VAL A 1 181 ? 3.177 -6.451 -9.197 1.00 73.56 181 VAL A C 1
ATOM 1427 O O . VAL A 1 181 ? 3.046 -7.573 -9.677 1.00 73.56 181 VAL A O 1
ATOM 1430 N N . GLU A 1 182 ? 3.143 -5.344 -9.940 1.00 76.38 182 GLU A N 1
ATOM 1431 C CA . GLU A 1 182 ? 2.888 -5.319 -11.380 1.00 76.38 182 GLU A CA 1
ATOM 1432 C C . GLU A 1 182 ? 3.550 -4.091 -12.015 1.00 76.38 182 GLU A 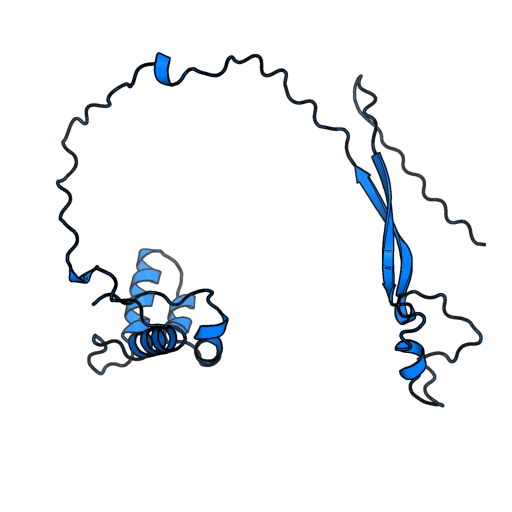C 1
ATOM 1434 O O . GLU A 1 182 ? 3.664 -3.039 -11.377 1.00 76.38 182 GLU A O 1
ATOM 1439 N N . ALA A 1 183 ? 4.033 -4.245 -13.250 1.00 77.88 183 ALA A N 1
ATOM 1440 C CA . ALA A 1 183 ? 4.766 -3.200 -13.950 1.00 77.88 183 ALA A CA 1
ATOM 1441 C C . ALA A 1 183 ? 3.801 -2.116 -14.450 1.00 77.88 183 ALA A C 1
ATOM 1443 O O . ALA A 1 183 ? 2.799 -2.451 -15.087 1.00 77.88 183 ALA A O 1
ATOM 1444 N N . PRO A 1 184 ? 4.092 -0.822 -14.224 1.00 79.69 184 PRO A N 1
ATOM 1445 C CA . PRO A 1 184 ? 3.294 0.242 -14.811 1.00 79.69 184 PRO A CA 1
ATOM 1446 C C . PRO A 1 184 ? 3.319 0.180 -16.345 1.00 79.69 184 PRO A C 1
ATOM 1448 O O . PRO A 1 184 ? 4.295 -0.257 -16.962 1.00 79.69 184 PRO A O 1
ATOM 1451 N N . LEU A 1 185 ? 2.250 0.671 -16.968 1.00 81.25 185 LEU A N 1
ATOM 1452 C CA . LEU A 1 185 ? 2.223 0.908 -18.407 1.00 81.25 185 LEU A CA 1
ATOM 1453 C C . LEU A 1 185 ? 2.841 2.272 -18.714 1.00 81.25 185 LEU A C 1
ATOM 1455 O O . LEU A 1 185 ? 2.594 3.250 -18.010 1.00 81.25 185 LEU A O 1
ATOM 1459 N N . ILE A 1 186 ? 3.645 2.315 -19.769 1.00 79.06 186 ILE A N 1
ATOM 1460 C CA . ILE A 1 186 ? 4.237 3.543 -20.300 1.00 79.06 186 ILE A CA 1
ATOM 1461 C C . ILE A 1 186 ? 3.265 4.086 -21.348 1.00 79.06 186 IL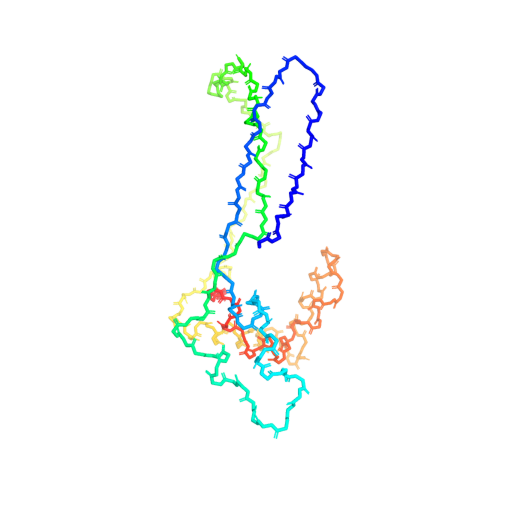E A C 1
ATOM 1463 O O . ILE A 1 186 ? 2.698 3.305 -22.117 1.00 79.06 186 ILE A O 1
ATOM 1467 N N . THR A 1 187 ? 3.034 5.393 -21.353 1.00 76.38 187 THR A N 1
ATOM 1468 C CA . THR A 1 187 ? 2.281 6.072 -22.416 1.00 76.38 187 THR A CA 1
ATOM 1469 C C . THR A 1 187 ? 3.071 6.051 -23.728 1.00 76.38 187 THR A C 1
ATOM 1471 O O . THR A 1 187 ? 4.300 5.967 -23.696 1.00 76.38 187 THR A O 1
ATOM 1474 N N . ILE A 1 188 ? 2.373 6.046 -24.867 1.00 61.41 188 ILE A N 1
ATOM 1475 C CA . ILE A 1 188 ? 2.996 6.056 -26.206 1.00 61.41 188 ILE A CA 1
ATOM 1476 C C . ILE A 1 188 ? 3.200 7.497 -26.656 1.00 61.41 188 ILE A C 1
ATOM 1478 O O . ILE A 1 188 ? 2.250 8.281 -26.468 1.00 61.41 188 ILE A O 1
#

Secondary structure (DSSP, 8-state):
-------------SS-----EEEEEEEEEEHHHHS---TTSPPTT-TTS--THHHHS-GGG-EEEEEEEEEEEPPPP-----------TTTT-------SSPPPPPPPPPGGGSBPPPPPTHHHHHHHHHHHHS-TT--SSS-HHHHHHHHHHHHHT--THHHHHTT--HHHHHTHHHH-SSPPPPB-

Organism: NCBI:txid1089452

pLDDT: mean 72.77, std 10.08, range [44.97, 87.5]

Mean predicted aligned error: 20.46 Å

Solvent-accessible surface area (backbone atoms only — not comparable to full-atom values): 12602 Å² total; per-residue (Å²): 134,88,84,85,84,86,88,86,86,86,88,76,94,76,91,71,88,68,67,66,45,78,44,81,39,69,43,78,40,52,26,77,79,70,50,83,82,53,93,86,52,83,56,87,86,64,70,84,74,68,83,63,55,69,74,54,64,37,75,92,58,46,58,41,81,40,80,76,49,68,49,76,39,76,51,81,78,81,72,75,88,75,76,71,70,82,78,59,71,81,77,69,52,89,76,78,78,76,66,95,58,80,77,78,82,78,75,76,78,61,76,57,71,41,64,41,85,86,55,75,70,69,56,30,43,51,48,51,52,46,45,65,76,58,40,87,81,39,84,81,74,85,45,51,50,31,56,53,42,41,54,49,26,64,77,70,67,68,50,74,72,58,37,70,50,42,74,49,48,68,74,54,55,80,36,48,78,77,76,48,96,69,67,72,74,56,58,87

Foldseek 3Di:
DDDDDDDDDDDDPDDDPFDKDKDFDKDWDFCLVPPDDDPPDPDCVPPPDDRCVCVSPPPVPGTDIDRPDMDIDGGPDPDPPCPPPDPPPVVVDPPPPDDPDDDPDDDDPDLLPDFDDDDDDVVLLVVLLVCQLDPPVPPVVNQVQLVVVVVVCVVVVVDNPVSVCSNPDPVCSVCVVVPDPDHDTDGD

Radius of gyration: 32.78 Å; Cα contacts (8 Å, |Δi|>4): 134; chains: 1; bounding box: 73×63×70 Å

Sequence (188 aa):
MTKSEMKIEIVQDGVAHAKWGMTQEYKQVPTGLWAKCKSSEPDPTKSSQRNNIDDLLDNNSASLKLMMGVLMEGPPAIMSEDTLKAFNILAQGERVLKAKKPFPETESPEDDWNPGKHKDGAEQWNDVHNTWSSPEWNEGRGDAQQTFVDSWSENFGWGKALSEVAKLPKLLGERFADLYVEAPLITI